Protein AF-A0A9D7VCK8-F1 (afdb_monomer)

Mean predicted aligned error: 17.37 Å

Nearest PDB structures (foldseek):
  3cfu-assembly2_B  TM=6.029E-01  e=2.368E-02  Bacillus subtilis
  5bpx-assembly1_A  TM=3.000E-01  e=1.409E-02  Alcaligenes sp.
  7r7d-assembly2_B  TM=8.136E-01  e=4.497E+00  Homo sapiens
  7ppm-assembly1_A  TM=8.295E-01  e=5.830E+00  Homo sapiens
  3h8u-assembly1_A  TM=2.215E-01  e=2.866E-01  Klebsiella pneumoniae subsp. pneumoniae MGH 78578

Solvent-accessible surface area (backbone atoms only — not comparable to full-atom values): 14471 Å² total; per-residue (Å²): 139,89,83,85,87,82,89,82,89,82,89,80,87,76,90,78,87,78,86,77,86,81,79,82,76,81,78,74,79,77,80,75,70,87,70,69,48,68,48,72,45,96,87,69,49,74,51,70,43,72,80,76,80,63,100,80,73,78,91,63,80,78,84,60,92,50,68,75,46,77,33,65,43,93,65,36,41,37,32,37,43,50,32,34,46,50,101,57,17,36,41,36,34,31,36,39,31,25,83,47,73,43,83,45,38,44,41,26,71,64,25,39,37,26,36,82,87,65,54,75,46,58,35,45,35,34,32,48,72,91,48,72,22,46,69,75,28,62,42,76,46,73,46,48,53,76,44,75,40,53,32,41,41,32,31,62,80,48,63,88,81,62,40,34,34,45,32,42,41,48,40,67,46,91,70,79,76,72,75,62,31,67,48,62,73,41,52,31,30,42,86,87,61,48,68,38,78,65,78,75,73,77,68,77,76,73,74,69,79,81,81,74,81,67,81,76,80,74,82,82,78,80,76,85,79,79,82,80,134

Secondary structure (DSSP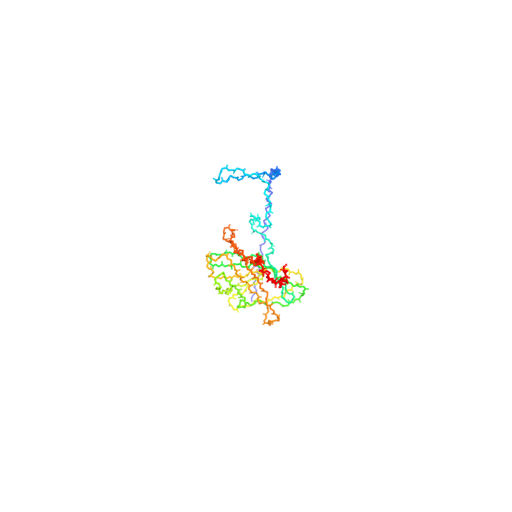, 8-state):
----------------------------------PPEEEE-TTS-EEEE-----TT-----------SEEEEETTEEEEEEEEEEETTEEEEEEEEEESS-EEEEEEGGG-EEEETT--EE--SEEEETTEEE-TT-EEEEEEPTT--EEEEEEEES--TT--EEEEEE--BSSS--SPPPEEEEEEEEPTTS-BPPPPP-----------------------------

Radius of gyration: 32.39 Å; Cα contacts (8 Å, |Δi|>4): 376; chains: 1; bounding box: 71×73×128 Å

Sequence (229 aa):
MKSFFSSQSSKFSLMMTLCTFGVSVFNIPALASPDEVCIKTSSGQVVCGKPVQSPNSSSQKPDSDETIQTGVYDNYILDLKSCRRKQRGLNCTLFLSSNEDRIFDLYTNNNRIVDNEGTEYRPNTIQVGKNMAGKGGVIKMNFVKNIKYKAVIIFDDIPTSTPYISLLEIVPGYFIRGEPPKFRNIPIINLDGSFAPVPDTPKPRVSQPSSNNNPIPKPKVCLPVVGCL

Foldseek 3Di:
DDDDDDDDDDDDDDDDDDDDDDPPDPPPPPPDDQDWDWDQDPVRDIDTDRDDPDVDDDPDLPPDPDFPDWFDDDFKIKGWRAWEDDPFWIKTKIKIAGQAWDKKKFFQAVKWWAFPVRDIFTFQKKDKAHDIAGHRGMDIDIHDHPDIIMMITITGRDDPPGQFTQWIFTQMDDDDDDGTTIDGQGWYQYPVSDTRDRPDPPDPPPPPPPPPPPPDPDDPDDDDDDDDD

Structure (mmCIF, N/CA/C/O backbone):
data_AF-A0A9D7VCK8-F1
#
_entry.id   AF-A0A9D7VCK8-F1
#
loop_
_atom_site.group_PDB
_atom_site.id
_atom_site.type_symbol
_atom_site.label_atom_id
_atom_site.label_alt_id
_atom_site.label_comp_id
_atom_site.label_asym_id
_atom_site.label_entity_id
_atom_site.label_seq_id
_atom_site.pdbx_PDB_ins_code
_atom_site.Cartn_x
_atom_site.Cartn_y
_atom_site.Cartn_z
_atom_site.occupancy
_atom_site.B_iso_or_equiv
_atom_site.auth_seq_id
_atom_site.auth_comp_id
_atom_site.auth_asym_id
_atom_site.auth_atom_id
_atom_site.pdbx_PDB_model_num
ATOM 1 N N . MET A 1 1 ? -16.630 -30.773 -49.735 1.00 45.25 1 MET A N 1
ATOM 2 C CA . MET A 1 1 ? -17.825 -30.170 -50.362 1.00 45.25 1 MET A CA 1
ATOM 3 C C . MET A 1 1 ? -17.801 -28.676 -50.089 1.00 45.25 1 MET A C 1
ATOM 5 O O . MET A 1 1 ? -17.489 -28.284 -48.974 1.00 45.25 1 MET A O 1
ATOM 9 N N . LYS A 1 2 ? -17.991 -27.877 -51.143 1.00 46.22 2 LYS A N 1
ATOM 10 C CA . LYS A 1 2 ? -17.963 -26.408 -51.157 1.00 46.22 2 LYS A CA 1
ATOM 11 C C . LYS A 1 2 ? -19.380 -25.863 -50.931 1.00 46.22 2 LYS A C 1
ATOM 13 O O . LYS A 1 2 ? -20.304 -26.375 -51.550 1.00 46.22 2 LYS A O 1
ATOM 18 N N . SER A 1 3 ? -19.500 -24.790 -50.157 1.00 46.56 3 SER A N 1
ATOM 19 C CA . SER A 1 3 ? -20.643 -23.853 -50.098 1.00 46.56 3 SER A CA 1
ATOM 20 C C . SER A 1 3 ? -20.152 -22.656 -49.261 1.00 46.56 3 SER A C 1
ATOM 22 O O . SER A 1 3 ? -19.754 -22.887 -48.126 1.00 46.56 3 SER A O 1
ATOM 24 N N . PHE A 1 4 ? -19.865 -21.433 -49.729 1.00 54.44 4 PHE A N 1
ATOM 25 C CA . PHE A 1 4 ? -20.477 -20.431 -50.627 1.00 54.44 4 PHE A CA 1
ATOM 26 C C . PHE A 1 4 ? -21.689 -19.655 -50.063 1.00 54.44 4 PHE A C 1
ATOM 28 O O . PHE A 1 4 ? -22.750 -20.231 -49.864 1.00 54.44 4 PHE A O 1
ATOM 35 N N . PHE A 1 5 ? -21.466 -18.328 -49.953 1.00 49.53 5 PHE A N 1
ATOM 36 C CA . PHE A 1 5 ? -22.369 -17.170 -49.754 1.00 49.53 5 PHE A CA 1
ATOM 37 C C . PHE A 1 5 ? -23.070 -17.061 -48.378 1.00 49.53 5 PHE A C 1
ATOM 39 O O . PHE A 1 5 ? -23.369 -18.057 -47.748 1.00 49.53 5 PHE A O 1
ATOM 46 N N . SER A 1 6 ? -23.322 -15.884 -47.793 1.00 45.06 6 SER A N 1
ATOM 47 C CA . SER A 1 6 ? -23.643 -14.591 -48.397 1.00 45.06 6 SER A CA 1
ATOM 48 C C . SER A 1 6 ? -23.351 -13.423 -47.447 1.00 45.06 6 SER A C 1
ATOM 50 O O . SER A 1 6 ? -23.469 -13.535 -46.230 1.00 45.06 6 SER A O 1
ATOM 52 N N . SER A 1 7 ? -23.011 -12.288 -48.053 1.00 51.34 7 SER A N 1
ATOM 53 C CA . SER A 1 7 ? -22.881 -10.962 -47.454 1.00 51.34 7 SER A CA 1
ATOM 54 C C . SER A 1 7 ? -24.265 -10.328 -47.250 1.00 51.34 7 SER A C 1
ATOM 56 O O . SER A 1 7 ? -25.168 -10.566 -48.054 1.00 51.34 7 SER A O 1
ATOM 58 N N . GLN A 1 8 ? -24.412 -9.482 -46.226 1.00 52.59 8 GLN A N 1
ATOM 59 C CA . GLN A 1 8 ? -25.239 -8.278 -46.327 1.00 52.59 8 GLN A CA 1
ATOM 60 C C . GLN A 1 8 ? -24.824 -7.242 -45.278 1.00 52.59 8 GLN A C 1
ATOM 62 O O . GLN A 1 8 ? -24.971 -7.413 -44.072 1.00 52.59 8 GLN A O 1
ATOM 67 N N . SER A 1 9 ? -24.270 -6.148 -45.787 1.00 48.94 9 SER A N 1
ATOM 68 C CA . SER A 1 9 ? -24.079 -4.879 -45.101 1.00 48.94 9 SER A CA 1
ATOM 69 C C . SER A 1 9 ? -25.421 -4.185 -44.871 1.00 48.94 9 SER A C 1
ATOM 71 O O . SER A 1 9 ? -26.191 -4.050 -45.820 1.00 48.94 9 SER A O 1
ATOM 73 N N . SER A 1 10 ? -25.639 -3.618 -43.684 1.00 45.94 10 SER A N 1
ATOM 74 C CA . SER A 1 10 ? -26.624 -2.550 -43.505 1.00 45.94 10 SER A CA 1
ATOM 75 C C . SER A 1 10 ? -25.951 -1.337 -42.876 1.00 45.94 10 SER A C 1
ATOM 77 O O . SER A 1 10 ? -25.528 -1.348 -41.722 1.00 45.94 10 SER A O 1
ATOM 79 N N . LYS A 1 11 ? -25.798 -0.305 -43.707 1.00 49.91 11 LYS A N 1
ATOM 80 C CA . LYS A 1 11 ? -25.450 1.056 -43.319 1.00 49.91 11 LYS A CA 1
ATOM 81 C C . LYS A 1 11 ? -26.742 1.722 -42.853 1.00 49.91 11 LYS A C 1
ATOM 83 O O . LYS A 1 11 ? -27.618 1.947 -43.680 1.00 49.91 11 LYS A O 1
ATOM 88 N N . PHE A 1 12 ? -26.833 2.098 -41.583 1.00 48.56 12 PHE A N 1
ATOM 89 C CA . PHE A 1 12 ? -27.782 3.119 -41.148 1.00 48.56 12 PHE A CA 1
ATOM 90 C C . PHE A 1 12 ? -27.013 4.272 -40.518 1.00 48.56 12 PHE A C 1
ATOM 92 O O . PHE A 1 12 ? -26.487 4.193 -39.412 1.00 48.56 12 PHE A O 1
ATOM 99 N N . SER A 1 13 ? -26.907 5.330 -41.317 1.00 45.78 13 SER A N 1
ATOM 100 C CA . SER A 1 13 ? -26.553 6.671 -40.891 1.00 45.78 13 SER A CA 1
ATOM 101 C C . SER A 1 13 ? -27.801 7.287 -40.266 1.00 45.78 13 SER A C 1
ATOM 103 O O . SER A 1 13 ? -28.845 7.330 -40.915 1.00 45.78 13 SER A O 1
ATOM 105 N N . LEU A 1 14 ? -27.709 7.750 -39.021 1.00 48.41 14 LEU A N 1
ATOM 106 C CA . LEU A 1 14 ? -28.696 8.664 -38.461 1.00 48.41 14 LEU A CA 1
ATOM 107 C C . LEU A 1 14 ? -27.958 9.741 -37.668 1.00 48.41 14 LEU A C 1
ATOM 109 O O . LEU A 1 14 ? -27.567 9.563 -36.518 1.00 48.41 14 LEU A O 1
ATOM 113 N N . MET A 1 15 ? -27.710 10.847 -38.365 1.00 48.72 15 MET A N 1
ATOM 114 C CA . MET A 1 15 ? -27.320 12.131 -37.801 1.00 48.72 15 MET A CA 1
ATOM 115 C C . MET A 1 15 ? -28.469 12.639 -36.925 1.00 48.72 15 MET A C 1
ATOM 117 O O . MET A 1 15 ? -29.511 13.029 -37.445 1.00 48.72 15 MET A O 1
ATOM 121 N N . MET A 1 16 ? -28.287 12.639 -35.605 1.00 57.22 16 MET A N 1
ATOM 122 C CA . MET A 1 16 ? -29.089 13.461 -34.700 1.00 57.22 16 MET A CA 1
ATOM 123 C C . MET A 1 16 ? -28.260 14.672 -34.282 1.00 57.22 16 MET A C 1
ATOM 125 O O . MET A 1 16 ? -27.358 14.588 -33.452 1.00 57.22 16 MET A O 1
ATOM 129 N N . THR A 1 17 ? -28.580 15.809 -34.889 1.00 50.69 17 THR A N 1
ATOM 130 C CA . THR A 1 17 ? -28.113 17.132 -34.486 1.00 50.69 17 THR A CA 1
ATOM 131 C C . THR A 1 17 ? -28.931 17.579 -33.274 1.00 50.69 17 THR A C 1
ATOM 133 O O . THR A 1 17 ? -30.093 17.955 -33.406 1.00 50.69 17 THR A O 1
ATOM 136 N N . LEU A 1 18 ? -28.336 17.510 -32.083 1.00 49.66 18 LEU A N 1
ATOM 137 C CA . LEU A 1 18 ? -28.893 18.070 -30.850 1.00 49.66 18 LEU A CA 1
ATOM 138 C C . LEU A 1 18 ? -28.467 19.539 -30.726 1.00 49.66 18 LEU A C 1
ATOM 140 O O . LEU A 1 18 ? -27.303 19.841 -30.475 1.00 49.66 18 LEU A O 1
ATOM 144 N N . CYS A 1 19 ? -29.421 20.455 -30.895 1.00 48.44 19 CYS A N 1
ATOM 145 C CA . CYS A 1 19 ? -29.260 21.861 -30.536 1.00 48.44 19 CYS A CA 1
ATOM 146 C C . CYS A 1 19 ? -29.332 22.009 -29.010 1.00 48.44 19 CYS A C 1
ATOM 148 O O . CYS A 1 19 ? -30.414 21.986 -28.427 1.00 48.44 19 CYS A O 1
ATOM 150 N N . THR A 1 20 ? -28.186 22.176 -28.351 1.00 54.59 20 THR A N 1
ATOM 151 C CA . THR A 1 20 ? -28.125 22.583 -26.942 1.00 54.59 20 THR A CA 1
ATOM 152 C C . THR A 1 20 ? -28.115 24.108 -26.847 1.00 54.59 20 THR A C 1
ATOM 154 O O . THR A 1 20 ? -27.142 24.749 -27.243 1.00 54.59 20 THR A O 1
ATOM 157 N N . PHE A 1 21 ? -29.184 24.691 -26.305 1.00 52.03 21 PHE A N 1
ATOM 158 C CA . PHE A 1 21 ? -29.211 26.089 -25.879 1.00 52.03 21 PHE A CA 1
ATOM 159 C C . PHE A 1 21 ? -28.324 26.248 -24.639 1.00 52.03 21 PHE A C 1
ATOM 161 O O . PHE A 1 21 ? -28.662 25.786 -23.550 1.00 52.03 21 PHE A O 1
ATOM 168 N N . GLY A 1 22 ? -27.162 26.875 -24.820 1.00 44.91 22 GLY A N 1
ATOM 169 C CA . GLY A 1 22 ? -26.277 27.265 -23.731 1.00 44.91 22 GLY A CA 1
ATOM 170 C C . GLY A 1 22 ? -26.815 28.503 -23.021 1.00 44.91 22 GLY A C 1
ATOM 171 O O . GLY A 1 22 ? -26.706 29.610 -23.539 1.00 44.91 22 GLY A O 1
ATOM 172 N N . VAL A 1 23 ? -27.366 28.326 -21.822 1.00 46.41 23 VAL A N 1
ATOM 173 C CA . VAL A 1 23 ? -27.493 29.409 -20.839 1.00 46.41 23 VAL A CA 1
ATOM 174 C C . VAL A 1 23 ? -26.195 29.439 -20.042 1.00 46.41 23 VAL A C 1
ATOM 176 O O . VAL A 1 23 ? -25.976 28.641 -19.132 1.00 46.41 23 VAL A O 1
ATOM 179 N N . SER A 1 24 ? -25.290 30.333 -20.430 1.00 42.44 24 SER A N 1
ATOM 180 C CA . SER A 1 24 ? -24.085 30.650 -19.669 1.00 42.44 24 SER A CA 1
ATOM 181 C C . SER A 1 24 ? -24.476 31.449 -18.428 1.00 42.44 24 SER A C 1
ATOM 183 O O . SER A 1 24 ? -24.626 32.669 -18.481 1.00 42.44 24 SER A O 1
ATOM 185 N N . VAL A 1 25 ? -24.658 30.755 -17.306 1.00 44.41 25 VAL A N 1
ATOM 186 C CA . VAL A 1 25 ? -24.747 31.393 -15.991 1.00 44.41 25 VAL A CA 1
ATOM 187 C C . VAL A 1 25 ? -23.316 31.705 -15.556 1.00 44.41 25 VAL A C 1
ATOM 189 O O . VAL A 1 25 ? -22.569 30.815 -15.149 1.00 44.41 25 VAL A O 1
ATOM 192 N N . PHE A 1 26 ? -22.901 32.963 -15.700 1.00 43.38 26 PHE A N 1
ATOM 193 C CA . PHE A 1 26 ? -21.665 33.457 -15.099 1.00 43.38 26 PHE A CA 1
ATOM 194 C C . PHE A 1 26 ? -21.854 33.501 -13.579 1.00 43.38 26 PHE A C 1
ATOM 196 O O . PHE A 1 26 ? -22.301 34.501 -13.025 1.00 43.38 26 PHE A O 1
ATOM 203 N N . ASN A 1 27 ? -21.520 32.407 -12.896 1.00 41.50 27 ASN A N 1
ATOM 204 C CA . ASN A 1 27 ? -21.278 32.455 -11.460 1.00 41.50 27 ASN A CA 1
ATOM 205 C C . ASN A 1 27 ? -19.936 33.157 -11.250 1.00 41.50 27 ASN A C 1
ATOM 207 O O . ASN A 1 27 ? -18.878 32.540 -11.359 1.00 41.50 27 ASN A O 1
ATOM 211 N N . ILE A 1 28 ? -19.985 34.460 -10.982 1.00 57.06 28 ILE A N 1
ATOM 212 C CA . ILE A 1 28 ? -18.868 35.172 -10.366 1.00 57.06 28 ILE A CA 1
ATOM 213 C C . ILE A 1 28 ? -18.733 34.572 -8.960 1.00 57.06 28 ILE A C 1
ATOM 215 O O . ILE A 1 28 ? -19.677 34.699 -8.176 1.00 57.06 28 ILE A O 1
ATOM 219 N N . PRO A 1 29 ? -17.625 33.899 -8.607 1.00 50.84 29 PRO A N 1
ATOM 220 C CA . PRO A 1 29 ? -17.388 33.569 -7.216 1.00 50.84 29 PRO A CA 1
ATOM 221 C C . PRO A 1 29 ? -17.246 34.896 -6.473 1.00 50.84 29 PRO A C 1
ATOM 223 O O . PRO A 1 29 ? -16.313 35.660 -6.720 1.00 50.84 29 PRO A O 1
ATOM 226 N N . ALA A 1 30 ? -18.201 35.196 -5.594 1.00 45.81 30 ALA A N 1
ATOM 227 C CA . ALA A 1 30 ? -18.011 36.234 -4.602 1.00 45.81 30 ALA A CA 1
ATOM 228 C C . ALA A 1 30 ? -16.736 35.871 -3.831 1.00 45.81 30 ALA A C 1
ATOM 230 O O . ALA A 1 30 ? -16.695 34.852 -3.138 1.00 45.81 30 ALA A O 1
ATOM 231 N N . LEU A 1 31 ? -15.675 36.666 -3.998 1.00 45.81 31 LEU A N 1
ATOM 232 C CA . LEU A 1 31 ? -14.550 36.653 -3.075 1.00 45.81 31 LEU A CA 1
ATOM 233 C C . LEU A 1 31 ? -15.108 37.130 -1.733 1.00 45.81 31 LEU A C 1
ATOM 235 O O . LEU A 1 31 ? -15.189 38.329 -1.472 1.00 45.81 31 LEU A O 1
ATOM 239 N N . ALA A 1 32 ? -15.548 36.187 -0.903 1.00 49.56 32 ALA A N 1
ATOM 240 C CA . ALA A 1 32 ? -15.754 36.448 0.505 1.00 49.56 32 ALA A CA 1
ATOM 241 C C . ALA A 1 32 ? -14.384 36.822 1.084 1.00 49.56 32 ALA A C 1
ATOM 243 O O . ALA A 1 32 ? -13.463 36.003 1.140 1.00 49.56 32 ALA A O 1
ATOM 244 N N . SER A 1 33 ? -14.238 38.099 1.435 1.00 54.28 33 SER A N 1
ATOM 245 C CA . SER A 1 33 ? -13.183 38.564 2.330 1.00 54.28 33 SER A CA 1
ATOM 246 C C . SER A 1 33 ? -13.228 37.704 3.601 1.00 54.28 33 SER A C 1
ATOM 248 O O . SER A 1 33 ? -14.320 37.312 4.004 1.00 54.28 33 SER A O 1
ATOM 250 N N . PRO A 1 34 ? -12.090 37.352 4.223 1.00 58.06 34 PRO A N 1
ATOM 251 C CA . PRO A 1 34 ? -12.092 36.539 5.433 1.00 58.06 34 PRO A CA 1
ATOM 252 C C . PRO A 1 34 ? -12.765 37.322 6.564 1.00 58.06 34 PRO A C 1
ATOM 254 O O . PRO A 1 34 ? -12.134 38.158 7.214 1.00 58.06 34 PRO A O 1
ATOM 257 N N . ASP A 1 35 ? -14.059 37.068 6.743 1.00 64.56 35 ASP A N 1
ATOM 258 C CA . ASP A 1 35 ? -14.872 37.657 7.792 1.00 64.56 35 ASP A CA 1
ATOM 259 C C . ASP A 1 35 ? -14.334 37.210 9.154 1.00 64.56 35 ASP A C 1
ATOM 261 O O . ASP A 1 35 ? -13.961 36.051 9.370 1.00 64.56 35 ASP A O 1
ATOM 265 N N . GLU A 1 36 ? -14.223 38.173 10.065 1.00 72.69 36 GLU A N 1
ATOM 266 C CA . GLU A 1 36 ? -13.748 37.948 11.423 1.00 72.69 36 GLU A CA 1
ATOM 267 C C . GLU A 1 36 ? -14.646 36.933 12.132 1.00 72.69 36 GLU A C 1
ATOM 269 O O . GLU A 1 36 ? -15.874 37.023 12.099 1.00 72.69 36 GLU A O 1
ATOM 274 N N . VAL A 1 37 ? -14.031 35.958 12.801 1.00 77.06 37 VAL A N 1
ATOM 275 C CA . VAL A 1 37 ? -14.770 34.955 13.566 1.00 77.06 37 VAL A CA 1
ATOM 276 C C . VAL A 1 37 ? -14.772 35.382 15.023 1.00 77.06 37 VAL A C 1
ATOM 278 O O . VAL A 1 37 ? -13.715 35.587 15.622 1.00 77.06 37 VAL A O 1
ATOM 281 N N . CYS A 1 38 ? -15.966 35.495 15.599 1.00 80.31 38 CYS A N 1
ATOM 282 C CA . CYS A 1 38 ? -16.162 35.795 17.009 1.00 80.31 38 CYS A CA 1
ATOM 283 C C . CYS A 1 38 ? -16.614 34.542 17.760 1.00 80.31 38 CYS A C 1
ATOM 285 O O . CYS A 1 38 ? -17.610 33.919 17.394 1.00 80.31 38 CYS A O 1
ATOM 287 N N . ILE A 1 39 ? -15.920 34.198 18.844 1.00 82.81 39 ILE A N 1
ATOM 288 C CA . ILE A 1 39 ? -16.348 33.152 19.778 1.00 82.81 39 ILE A CA 1
ATOM 289 C C . ILE A 1 39 ? -16.835 33.783 21.079 1.00 82.81 39 ILE A C 1
ATOM 291 O O . ILE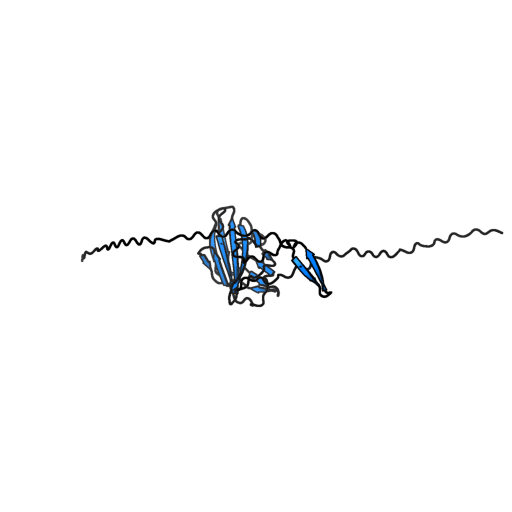 A 1 39 ? -16.219 34.713 21.598 1.00 82.81 39 ILE A O 1
ATOM 295 N N . LYS A 1 40 ? -17.947 33.270 21.613 1.00 82.12 40 LYS A N 1
ATOM 296 C CA . LYS A 1 40 ? -18.460 33.646 22.932 1.00 82.12 40 LYS A CA 1
ATOM 297 C C . LYS A 1 40 ? -18.024 32.598 23.951 1.00 82.12 40 LYS A C 1
ATOM 299 O O . LYS A 1 40 ? -18.367 31.426 23.819 1.00 82.12 40 LYS A O 1
ATOM 304 N N . THR A 1 41 ? -17.256 33.008 24.950 1.00 79.88 41 THR A N 1
ATOM 305 C CA . THR A 1 41 ? -16.810 32.137 26.038 1.00 79.88 41 THR A CA 1
ATOM 306 C C . THR A 1 41 ? -17.971 31.811 26.979 1.00 79.88 41 THR A C 1
ATOM 308 O O . THR A 1 41 ? -18.983 32.515 27.031 1.00 79.88 41 THR A O 1
ATOM 311 N N . SER A 1 42 ? -17.806 30.766 27.790 1.00 68.75 42 SER A N 1
ATOM 312 C CA . SER A 1 42 ? -18.743 30.419 28.868 1.00 68.75 42 SER A CA 1
ATOM 313 C C . SER A 1 42 ? -18.879 31.515 29.933 1.00 68.75 42 SER A C 1
ATOM 315 O O . SER A 1 42 ? -19.898 31.576 30.613 1.00 68.75 42 SER A O 1
ATOM 317 N N . SER A 1 43 ? -17.897 32.417 30.043 1.00 85.44 43 SER A N 1
ATOM 318 C CA . SER A 1 43 ? -17.967 33.627 30.874 1.00 85.44 43 SER A CA 1
ATOM 319 C C . SER A 1 43 ? -18.741 34.782 30.222 1.00 85.44 43 SER A C 1
ATOM 321 O O . SER A 1 43 ? -18.854 35.854 30.809 1.00 85.44 43 SER A O 1
ATOM 323 N N . GLY A 1 44 ? -19.276 34.589 29.012 1.00 82.62 44 GLY A N 1
ATOM 324 C CA . GLY A 1 44 ? -20.039 35.593 28.272 1.00 82.62 44 GLY A CA 1
ATOM 325 C C . GLY A 1 44 ? -19.189 36.589 27.478 1.00 82.62 44 GLY A C 1
ATOM 326 O O . GLY A 1 44 ? -19.755 37.457 26.816 1.00 82.62 44 GLY A O 1
ATOM 327 N N . GLN A 1 45 ? -17.862 36.455 27.499 1.00 74.06 45 GLN A N 1
ATOM 328 C CA . GLN A 1 45 ? -16.943 37.323 26.768 1.00 74.06 45 GLN A CA 1
ATOM 329 C C . GLN A 1 45 ? -16.920 36.948 25.286 1.00 74.06 45 GLN A C 1
ATOM 331 O O . GLN A 1 45 ? -16.830 35.773 24.941 1.00 74.06 45 GLN A O 1
ATOM 336 N N . VAL A 1 46 ? -16.987 37.941 24.403 1.00 85.94 46 VAL A N 1
ATOM 337 C CA . VAL A 1 46 ? -16.863 37.733 22.956 1.00 85.94 46 VAL A CA 1
ATOM 338 C C . VAL A 1 46 ? -15.453 38.120 22.529 1.00 85.94 46 VAL A C 1
ATOM 340 O O . VAL A 1 46 ? -15.008 39.231 22.806 1.00 85.94 46 VAL A O 1
ATOM 343 N N . VAL A 1 47 ? -14.747 37.200 21.872 1.00 81.88 47 VAL A N 1
ATOM 344 C CA . VAL A 1 47 ? -13.409 37.429 21.318 1.00 81.88 47 VAL A CA 1
ATOM 345 C C . VAL A 1 47 ? -13.480 37.220 19.814 1.00 81.88 47 VAL A C 1
ATOM 347 O O . VAL A 1 47 ? -13.799 36.121 19.361 1.00 81.88 47 VAL A O 1
ATOM 350 N N . CYS A 1 48 ? -13.200 38.280 19.060 1.00 85.06 48 CYS A N 1
ATOM 351 C CA . CYS A 1 48 ? -13.176 38.274 17.603 1.00 85.06 48 CYS A CA 1
ATOM 352 C C . CYS A 1 48 ? -11.736 38.287 17.104 1.00 85.06 48 CYS A C 1
ATOM 354 O O . CYS A 1 48 ? -10.886 38.993 17.649 1.00 85.06 48 CYS A O 1
ATOM 356 N N . GLY A 1 49 ? -11.456 37.509 16.066 1.00 80.88 49 GLY A N 1
ATOM 357 C CA . GLY A 1 49 ? -10.147 37.496 15.436 1.00 80.88 49 GLY A CA 1
ATOM 358 C C . GLY A 1 49 ? -10.194 36.915 14.035 1.00 80.88 49 GLY A C 1
ATOM 359 O O . GLY A 1 49 ? -11.123 36.199 13.655 1.00 80.88 49 GLY A O 1
ATOM 360 N N . LYS A 1 50 ? -9.153 37.213 13.258 1.00 80.00 50 LYS A N 1
ATOM 361 C CA . LYS A 1 50 ? -8.934 36.541 11.980 1.00 80.00 50 LYS A CA 1
ATOM 362 C C . LYS A 1 50 ? -8.498 35.106 12.269 1.00 80.00 50 LYS A C 1
ATOM 364 O O . LYS A 1 50 ? -7.552 34.927 13.043 1.00 80.00 50 LYS A O 1
ATOM 369 N N . PRO A 1 51 ? -9.156 34.089 11.691 1.00 65.44 51 PRO A N 1
ATOM 370 C CA . PRO A 1 51 ? -8.745 32.712 11.895 1.00 65.44 51 PRO A CA 1
ATOM 371 C C . PRO A 1 51 ? -7.309 32.550 11.390 1.00 65.44 51 PRO A C 1
ATOM 373 O O . PRO A 1 51 ? -7.027 32.715 10.203 1.00 65.44 51 PRO A O 1
ATOM 376 N N . VAL A 1 52 ? -6.385 32.252 12.303 1.00 59.06 52 VAL A N 1
ATOM 377 C CA . VAL A 1 52 ? -5.039 31.814 11.934 1.00 59.06 52 VAL A CA 1
ATOM 378 C C . VAL A 1 52 ? -5.222 30.461 11.262 1.00 59.06 52 VAL A C 1
ATOM 380 O O . VAL A 1 52 ? -5.687 29.517 11.902 1.00 59.06 52 VAL A O 1
ATOM 383 N N . GLN A 1 53 ? -4.917 30.372 9.966 1.00 47.34 53 GLN A N 1
ATOM 384 C CA . GLN A 1 53 ? -4.894 29.092 9.269 1.00 47.34 53 GLN A CA 1
ATOM 385 C C . GLN A 1 53 ? -3.870 28.197 9.970 1.00 47.34 53 GLN A C 1
ATOM 387 O O . GLN A 1 53 ? -2.661 28.377 9.839 1.00 47.34 53 GLN A O 1
ATOM 392 N N . SER A 1 54 ? -4.370 27.253 10.766 1.00 46.91 54 SER A N 1
ATOM 393 C CA . SER A 1 54 ? -3.570 26.135 11.245 1.00 46.91 54 SER A CA 1
ATOM 394 C C . SER A 1 54 ? -3.076 25.367 10.012 1.00 46.91 54 SER A C 1
ATOM 396 O O . SER A 1 54 ? -3.892 25.137 9.115 1.00 46.91 54 SER A O 1
ATOM 398 N N . PRO A 1 55 ? -1.800 24.950 9.924 1.00 45.31 55 PRO A N 1
ATOM 399 C CA . PRO A 1 55 ? -1.254 24.347 8.707 1.00 45.31 55 PRO A CA 1
ATOM 400 C C . PRO A 1 55 ? -1.919 23.049 8.219 1.00 45.31 55 PRO A C 1
ATOM 402 O O . PRO A 1 55 ? -1.438 22.507 7.240 1.00 45.31 55 PRO A O 1
ATOM 405 N N . ASN A 1 56 ? -2.970 22.514 8.855 1.00 47.75 56 ASN A N 1
ATOM 406 C CA . ASN A 1 56 ? -3.482 21.173 8.543 1.00 47.75 56 ASN A CA 1
ATOM 407 C C . ASN A 1 56 ? -4.992 20.961 8.771 1.00 47.75 56 ASN A C 1
ATOM 409 O O . ASN A 1 56 ? -5.415 19.877 9.163 1.00 47.75 56 ASN A O 1
ATOM 413 N N . SER A 1 57 ? -5.833 21.955 8.482 1.00 44.53 57 SER A N 1
ATOM 414 C CA . SER A 1 57 ? -7.291 21.741 8.485 1.00 44.53 57 SER A CA 1
ATOM 415 C C . SER A 1 57 ? -7.944 22.258 7.210 1.00 44.53 57 SER A C 1
ATOM 417 O O . SER A 1 57 ? -8.803 23.136 7.251 1.00 44.53 57 SER A O 1
ATOM 419 N N . SER A 1 58 ? -7.566 21.686 6.062 1.00 39.88 58 SER A N 1
ATOM 420 C CA . SER A 1 58 ? -8.473 21.681 4.916 1.00 39.88 58 SER A CA 1
ATOM 421 C C . SER A 1 58 ? -9.403 20.472 5.060 1.00 39.88 58 SER A C 1
ATOM 423 O O . SER A 1 58 ? -9.033 19.321 4.852 1.00 39.88 58 SER A O 1
ATOM 425 N N . SER A 1 59 ? -10.645 20.735 5.462 1.00 45.28 59 SER A N 1
ATOM 426 C CA . SER A 1 59 ? -11.767 19.807 5.290 1.00 45.28 59 SER A CA 1
ATOM 427 C C . SER A 1 59 ? -12.195 19.811 3.815 1.00 45.28 59 SER A C 1
ATOM 429 O O . SER A 1 59 ? -13.353 20.069 3.484 1.00 45.28 59 SER A O 1
ATOM 431 N N . GLN A 1 60 ? -11.249 19.583 2.904 1.00 41.03 60 GLN A N 1
ATOM 432 C CA . GLN A 1 60 ? -11.560 19.274 1.518 1.00 41.03 60 GLN A CA 1
ATOM 433 C C . GLN A 1 60 ? -11.683 17.760 1.402 1.00 41.03 60 GLN A C 1
ATOM 435 O O . GLN A 1 60 ? -10.766 17.011 1.726 1.00 41.03 60 GLN A O 1
ATOM 440 N N . LYS A 1 61 ? -12.860 17.315 0.958 1.00 44.16 61 LYS A N 1
ATOM 441 C CA . LYS A 1 61 ? -13.136 15.937 0.552 1.00 44.16 61 LYS A CA 1
ATOM 442 C C . LYS A 1 61 ? -11.971 15.444 -0.327 1.00 44.16 61 LYS A C 1
ATOM 444 O O . LYS A 1 61 ? -11.809 15.980 -1.425 1.00 44.16 61 LYS A O 1
ATOM 449 N N . PRO A 1 62 ? -11.162 14.458 0.097 1.00 46.59 62 PRO A N 1
ATOM 450 C CA . PRO A 1 62 ? -10.021 14.040 -0.689 1.00 46.59 62 PRO A CA 1
ATOM 451 C C . PRO A 1 62 ? -10.542 13.095 -1.758 1.00 46.59 62 PRO A C 1
ATOM 453 O O . PRO A 1 62 ? -10.734 11.900 -1.543 1.00 46.59 62 PRO A O 1
ATOM 456 N N . ASP A 1 63 ? -10.769 13.643 -2.938 1.00 47.97 63 ASP A N 1
ATOM 457 C CA . ASP A 1 63 ? -10.417 12.941 -4.170 1.00 47.97 63 ASP A CA 1
ATOM 458 C C . ASP A 1 63 ? -8.987 13.316 -4.594 1.00 47.97 63 ASP A C 1
ATOM 460 O O . ASP A 1 63 ? -8.631 13.226 -5.764 1.00 47.97 63 ASP A O 1
ATOM 464 N N . SER A 1 64 ? -8.162 13.791 -3.649 1.00 53.88 64 SER A N 1
ATOM 465 C CA . SER A 1 64 ? -6.845 14.311 -3.971 1.00 53.88 64 SER A CA 1
ATOM 466 C C . SER A 1 64 ? -5.877 13.170 -4.271 1.00 53.88 64 SER A C 1
ATOM 468 O O . SER A 1 64 ? -5.631 12.277 -3.460 1.00 53.88 64 SER A O 1
ATOM 470 N N . ASP A 1 65 ? -5.276 13.248 -5.455 1.00 66.94 65 ASP A N 1
ATOM 471 C CA . ASP A 1 65 ? -4.068 12.530 -5.874 1.00 66.94 65 ASP A CA 1
ATOM 472 C C . ASP A 1 65 ? -2.827 12.920 -5.034 1.00 66.94 65 ASP A C 1
ATOM 474 O O . ASP A 1 65 ? -1.681 12.754 -5.460 1.00 66.94 65 ASP A O 1
ATOM 478 N N . GLU A 1 66 ? -3.013 13.455 -3.829 1.00 85.50 66 GLU A N 1
ATOM 479 C CA . GLU A 1 66 ? -1.951 13.976 -2.979 1.00 85.50 66 GLU A CA 1
ATOM 480 C C . GLU A 1 66 ? -1.225 12.838 -2.250 1.00 85.50 66 GLU A C 1
ATOM 482 O O . GLU A 1 66 ? -1.821 11.840 -1.842 1.00 85.50 66 GLU A O 1
ATOM 487 N N . THR A 1 67 ? 0.103 12.933 -2.158 1.00 88.94 67 THR A N 1
ATOM 488 C CA . THR A 1 67 ? 0.914 11.927 -1.461 1.00 88.94 67 THR A CA 1
ATOM 489 C C . THR A 1 67 ? 0.884 12.189 0.039 1.00 88.94 67 THR A C 1
ATOM 491 O O . THR A 1 67 ? 1.304 13.254 0.474 1.00 88.94 67 THR A O 1
ATOM 494 N N . ILE A 1 68 ? 0.463 11.199 0.829 1.00 91.19 68 ILE A N 1
ATOM 495 C CA . ILE A 1 68 ? 0.542 11.243 2.296 1.00 91.19 68 ILE A CA 1
ATOM 496 C C . ILE A 1 68 ? 1.991 11.038 2.738 1.00 91.19 68 ILE A C 1
ATOM 498 O O . ILE A 1 68 ? 2.514 11.790 3.553 1.00 91.19 68 ILE A O 1
ATOM 502 N N . GLN A 1 69 ? 2.635 9.994 2.218 1.00 95.94 69 GLN A N 1
ATOM 503 C CA . GLN A 1 69 ? 4.001 9.605 2.565 1.00 95.94 69 GLN A CA 1
ATOM 504 C C . GLN A 1 69 ? 4.682 8.957 1.358 1.00 95.94 69 GLN A C 1
ATOM 506 O O . GLN A 1 69 ? 4.035 8.247 0.587 1.00 95.94 69 GLN A O 1
ATOM 511 N N . THR A 1 70 ? 5.993 9.146 1.232 1.00 96.69 70 THR A N 1
ATOM 512 C CA . THR A 1 70 ? 6.815 8.506 0.198 1.00 96.69 70 THR A CA 1
ATOM 513 C C . THR A 1 70 ? 7.816 7.561 0.852 1.00 96.69 70 THR A C 1
ATOM 515 O O . THR A 1 70 ? 8.550 7.951 1.756 1.00 96.69 70 THR A O 1
ATOM 518 N N . GLY A 1 71 ? 7.844 6.316 0.383 1.00 93.81 71 GLY A N 1
ATOM 519 C CA . GLY A 1 71 ? 8.863 5.324 0.706 1.00 93.81 71 GLY A CA 1
ATOM 520 C C . GLY A 1 71 ? 9.778 5.106 -0.495 1.00 93.81 71 GLY A C 1
ATOM 521 O O . GLY A 1 71 ? 9.315 5.089 -1.634 1.00 93.81 71 GLY A O 1
ATOM 522 N N . VAL A 1 72 ? 11.071 4.924 -0.244 1.00 92.62 72 VAL A N 1
ATOM 523 C CA . VAL A 1 72 ? 12.061 4.604 -1.280 1.00 92.62 72 VAL A CA 1
ATOM 524 C C . VAL A 1 72 ? 12.688 3.261 -0.943 1.00 92.62 72 VAL A C 1
ATOM 526 O O . VAL A 1 72 ? 13.029 3.011 0.212 1.00 92.62 72 VAL A O 1
ATOM 529 N N . TYR A 1 73 ? 12.820 2.395 -1.943 1.00 90.12 73 TYR A N 1
ATOM 530 C CA . TYR A 1 73 ? 13.445 1.086 -1.800 1.00 90.12 73 TYR A CA 1
ATOM 531 C C . TYR A 1 73 ? 14.229 0.731 -3.047 1.00 90.12 73 TYR A C 1
ATOM 533 O O . TYR A 1 73 ? 13.633 0.579 -4.114 1.00 90.12 73 TYR A O 1
ATOM 541 N N . ASP A 1 74 ? 15.543 0.559 -2.909 1.00 88.31 74 ASP A N 1
ATOM 542 C CA . ASP A 1 74 ? 16.440 0.405 -4.057 1.00 88.31 74 ASP A CA 1
ATOM 543 C C . ASP A 1 74 ? 16.201 1.567 -5.049 1.00 88.31 74 ASP A C 1
ATOM 545 O O . ASP A 1 74 ? 16.384 2.731 -4.692 1.00 88.31 74 ASP A O 1
ATOM 549 N N . ASN A 1 75 ? 15.683 1.265 -6.240 1.00 88.69 75 ASN A N 1
ATOM 550 C CA . ASN A 1 75 ? 15.337 2.222 -7.292 1.00 88.69 75 ASN A CA 1
ATOM 551 C C . ASN A 1 75 ? 13.821 2.437 -7.460 1.00 88.69 75 ASN A C 1
ATOM 553 O O . ASN A 1 75 ? 13.372 2.998 -8.465 1.00 88.69 75 ASN A O 1
ATOM 557 N N . TYR A 1 76 ? 13.017 1.968 -6.505 1.00 92.00 76 TYR A N 1
ATOM 558 C CA . TYR A 1 76 ? 11.565 2.112 -6.503 1.00 92.00 76 TYR A CA 1
ATOM 559 C C . TYR A 1 76 ? 11.127 3.237 -5.572 1.00 92.00 76 TYR A C 1
ATOM 561 O O . TYR A 1 76 ? 11.561 3.330 -4.424 1.00 92.00 76 TYR A O 1
ATOM 569 N N . ILE A 1 77 ? 10.207 4.061 -6.064 1.00 95.06 77 ILE A N 1
ATOM 570 C CA . ILE A 1 77 ? 9.549 5.125 -5.309 1.00 95.06 77 ILE A CA 1
ATOM 571 C C . ILE A 1 77 ? 8.087 4.726 -5.129 1.00 95.06 77 ILE A C 1
ATOM 573 O O . ILE A 1 77 ? 7.379 4.472 -6.108 1.00 95.06 77 ILE A O 1
ATOM 577 N N . LEU A 1 78 ? 7.650 4.661 -3.874 1.00 96.31 78 LEU A N 1
ATOM 578 C CA . LEU A 1 78 ? 6.307 4.278 -3.469 1.00 96.31 78 LEU A CA 1
ATOM 579 C C . LEU A 1 78 ? 5.633 5.470 -2.783 1.00 96.31 78 LEU A C 1
ATOM 581 O O . LEU A 1 78 ? 5.927 5.783 -1.632 1.00 96.31 78 LEU A O 1
ATOM 585 N N . ASP A 1 79 ? 4.705 6.113 -3.482 1.00 97.12 79 ASP A N 1
ATOM 586 C CA . ASP A 1 79 ? 3.895 7.211 -2.958 1.00 97.12 79 ASP A CA 1
ATOM 587 C C . ASP A 1 79 ? 2.588 6.648 -2.387 1.00 97.12 79 ASP A C 1
ATOM 589 O O . ASP A 1 79 ? 1.689 6.265 -3.142 1.00 97.12 79 ASP A O 1
ATOM 593 N N . LEU A 1 80 ? 2.446 6.610 -1.064 1.00 97.69 80 LEU A N 1
ATOM 594 C CA . LEU A 1 80 ? 1.184 6.269 -0.415 1.00 97.69 80 LEU A CA 1
ATOM 595 C C . LEU A 1 80 ? 0.199 7.432 -0.571 1.00 97.69 80 LEU A C 1
ATOM 597 O O . LEU A 1 80 ? 0.468 8.546 -0.124 1.00 97.69 80 LEU A O 1
ATOM 601 N N . LYS A 1 81 ? -0.956 7.163 -1.184 1.00 96.62 81 LYS A N 1
ATOM 602 C CA . LYS A 1 81 ? -1.985 8.174 -1.467 1.00 96.62 81 LYS A CA 1
ATOM 603 C C . LYS A 1 81 ? -3.102 8.188 -0.443 1.00 96.62 81 LYS A C 1
ATOM 605 O O . LYS A 1 81 ? -3.498 9.239 0.028 1.00 96.62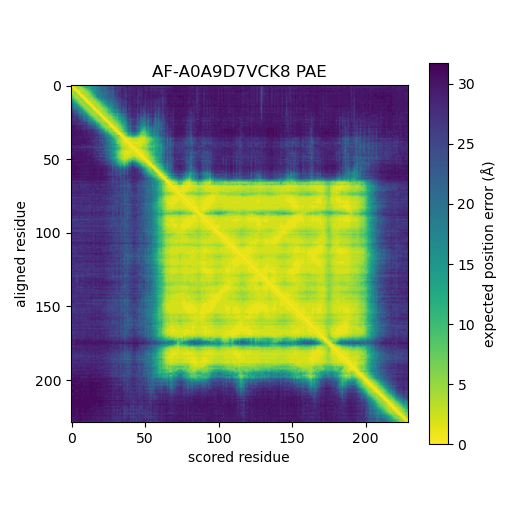 81 LYS A O 1
ATOM 610 N N . SER A 1 82 ? -3.659 7.026 -0.119 1.00 95.75 82 SER A N 1
ATOM 611 C CA . SER A 1 82 ? -4.738 6.932 0.871 1.00 95.75 82 SER A CA 1
ATOM 612 C C . SER A 1 82 ? -4.981 5.496 1.299 1.00 95.75 82 SER A C 1
ATOM 614 O O . SER A 1 82 ? -4.688 4.573 0.545 1.00 95.75 82 SER A O 1
ATOM 616 N N . CYS A 1 83 ? -5.588 5.314 2.469 1.00 96.75 83 CYS A N 1
ATOM 617 C CA . CYS A 1 83 ? -6.219 4.062 2.866 1.00 96.75 83 CYS A CA 1
ATOM 618 C C . CYS A 1 83 ? -7.700 4.329 3.142 1.00 96.75 83 CYS A C 1
ATOM 620 O O . CYS A 1 83 ? -8.046 5.135 4.004 1.00 96.75 83 CYS A O 1
ATOM 622 N N . ARG A 1 84 ? -8.582 3.691 2.367 1.00 95.75 84 ARG A N 1
ATOM 623 C CA . ARG A 1 84 ? -10.032 3.910 2.419 1.00 95.75 84 ARG A CA 1
ATOM 624 C C . ARG A 1 84 ? -10.753 2.684 2.949 1.00 95.75 84 ARG A C 1
ATOM 626 O O . ARG A 1 84 ? -10.533 1.575 2.464 1.00 95.75 84 ARG A O 1
ATOM 633 N N . ARG A 1 85 ? -11.670 2.911 3.881 1.00 94.81 85 ARG A N 1
ATOM 634 C CA . ARG A 1 85 ? -12.613 1.924 4.395 1.00 94.81 85 ARG A CA 1
ATOM 635 C C . ARG A 1 85 ? -13.450 1.344 3.261 1.00 94.81 85 ARG A C 1
ATOM 637 O O . ARG A 1 85 ? -13.955 2.060 2.394 1.00 94.81 85 ARG A O 1
ATOM 644 N N . LYS A 1 86 ? -13.633 0.032 3.308 1.00 92.38 86 LYS A N 1
ATOM 645 C CA . LYS A 1 86 ? -14.685 -0.703 2.606 1.00 92.38 86 LYS A CA 1
ATOM 646 C C . LYS A 1 86 ? -15.559 -1.407 3.640 1.00 92.38 86 LYS A C 1
ATOM 648 O O . LYS A 1 86 ? -15.205 -1.453 4.812 1.00 92.38 86 LYS A O 1
ATOM 653 N N . GLN A 1 87 ? -16.713 -1.926 3.217 1.00 86.19 87 GLN A N 1
ATOM 654 C CA . GLN A 1 87 ? -17.696 -2.531 4.130 1.00 86.19 87 GLN A CA 1
ATOM 655 C C . GLN A 1 87 ? -17.079 -3.548 5.106 1.00 86.19 87 GLN A C 1
ATOM 657 O O . GLN A 1 87 ? -17.513 -3.612 6.250 1.00 86.19 87 GLN A O 1
ATOM 662 N N . ARG A 1 88 ? -16.072 -4.318 4.667 1.00 87.06 88 ARG A N 1
ATOM 663 C CA . ARG A 1 88 ? -15.350 -5.300 5.492 1.00 87.06 88 ARG A CA 1
ATOM 664 C C . ARG A 1 88 ? -13.834 -5.253 5.289 1.00 87.06 88 ARG A C 1
ATOM 666 O O . ARG A 1 88 ? -13.211 -6.287 5.086 1.00 87.06 88 ARG A O 1
ATOM 673 N N . GLY A 1 89 ? -13.240 -4.061 5.280 1.00 94.81 89 GLY A N 1
ATOM 674 C CA . GLY A 1 89 ? -11.798 -3.971 5.070 1.00 94.81 89 GLY A CA 1
ATOM 675 C C . GLY A 1 89 ? -11.260 -2.588 4.735 1.00 94.81 89 GLY A C 1
ATOM 676 O O . GLY A 1 89 ? -11.915 -1.562 4.948 1.00 94.81 89 GLY A O 1
ATOM 677 N N . LEU A 1 90 ? -10.051 -2.579 4.180 1.00 96.12 90 LEU A N 1
ATOM 678 C CA . LEU A 1 90 ? -9.305 -1.388 3.794 1.00 96.12 90 LEU A CA 1
ATOM 679 C C . LEU A 1 90 ? -8.675 -1.550 2.412 1.00 96.12 90 LEU A C 1
ATOM 681 O O . LEU A 1 90 ? -8.011 -2.542 2.124 1.00 96.12 90 LEU A O 1
ATOM 685 N N . ASN A 1 91 ? -8.805 -0.506 1.596 1.00 97.50 91 ASN A N 1
ATOM 686 C CA . ASN A 1 91 ? -8.090 -0.370 0.334 1.00 97.50 91 ASN A CA 1
ATOM 687 C C . ASN A 1 91 ? -7.034 0.724 0.478 1.00 97.50 91 ASN A C 1
ATOM 689 O O . ASN A 1 91 ? -7.377 1.909 0.511 1.00 97.50 91 ASN A O 1
ATOM 693 N N . CYS A 1 92 ? -5.760 0.346 0.509 1.00 98.00 92 CYS A N 1
ATOM 694 C CA . CYS A 1 92 ? -4.646 1.285 0.461 1.00 98.00 92 CYS A CA 1
ATOM 695 C C . CYS A 1 92 ? -4.186 1.487 -0.985 1.00 98.00 92 CYS A C 1
ATOM 697 O O . CYS A 1 92 ? -3.849 0.532 -1.680 1.00 98.00 92 CYS A O 1
ATOM 699 N N . THR A 1 93 ? -4.196 2.733 -1.451 1.00 98.12 93 THR A N 1
ATOM 700 C CA . THR A 1 93 ? -3.780 3.126 -2.800 1.00 98.12 93 THR A CA 1
ATOM 701 C C . THR A 1 93 ? -2.379 3.716 -2.760 1.00 98.12 93 THR A C 1
ATOM 703 O O . THR A 1 93 ? -2.113 4.632 -1.979 1.00 98.12 93 THR A O 1
ATOM 706 N N . LEU A 1 94 ? -1.508 3.224 -3.638 1.00 97.19 94 LEU A N 1
ATOM 707 C CA . LEU A 1 94 ? -0.145 3.707 -3.817 1.00 97.19 94 LEU A CA 1
ATOM 708 C C . LEU A 1 94 ? 0.117 4.014 -5.294 1.00 97.19 94 LEU A C 1
ATOM 710 O O . LEU A 1 94 ? -0.472 3.389 -6.180 1.00 97.19 94 LEU A O 1
ATOM 714 N N . PHE A 1 95 ? 1.044 4.928 -5.564 1.00 97.19 95 PHE A N 1
ATOM 715 C CA . PHE A 1 95 ? 1.714 5.006 -6.857 1.00 97.19 95 PHE A CA 1
ATOM 716 C C . PHE A 1 95 ? 3.122 4.451 -6.742 1.00 97.19 95 PHE A C 1
ATOM 718 O O . PHE A 1 95 ? 3.893 4.849 -5.876 1.00 97.19 95 PHE A O 1
ATOM 725 N N . LEU A 1 96 ? 3.440 3.526 -7.635 1.00 96.25 96 LEU A N 1
ATOM 726 C CA . LEU A 1 96 ? 4.747 2.907 -7.741 1.00 96.25 96 LEU A CA 1
ATOM 727 C C . LEU A 1 96 ? 5.451 3.500 -8.959 1.00 96.25 96 LEU A C 1
ATOM 729 O O . LEU A 1 96 ? 4.846 3.606 -10.024 1.00 96.25 96 LEU A O 1
ATOM 733 N N . SER A 1 97 ? 6.722 3.857 -8.837 1.00 96.00 97 SER A N 1
ATOM 734 C CA . SER A 1 97 ? 7.547 4.267 -9.980 1.00 96.00 97 SER A CA 1
ATOM 735 C C . SER A 1 97 ? 8.995 3.824 -9.809 1.00 96.00 97 SER A C 1
ATOM 737 O O . SER A 1 97 ? 9.395 3.419 -8.719 1.00 96.00 97 SER A O 1
ATOM 739 N N . SER A 1 98 ? 9.766 3.874 -10.892 1.00 94.94 98 SER A N 1
ATOM 740 C CA . SER A 1 98 ? 11.205 3.613 -10.877 1.00 94.94 98 SER A CA 1
ATOM 741 C C . SER A 1 98 ? 11.941 4.611 -11.767 1.00 94.94 98 SER A C 1
ATOM 743 O O . SER A 1 98 ? 11.369 5.134 -12.725 1.00 94.94 98 SER A O 1
ATOM 745 N N . ASN A 1 99 ? 13.203 4.883 -11.445 1.00 94.44 99 ASN A N 1
ATOM 746 C CA . ASN A 1 99 ? 14.105 5.723 -12.238 1.00 94.44 99 ASN A CA 1
ATOM 747 C C . ASN A 1 99 ? 14.801 4.951 -13.384 1.00 94.44 99 ASN A C 1
ATOM 749 O O . ASN A 1 99 ? 15.585 5.545 -14.134 1.00 94.44 99 ASN A O 1
ATOM 753 N N . GLU A 1 100 ? 14.499 3.660 -13.543 1.00 95.31 100 GLU A N 1
ATOM 754 C CA . GLU A 1 100 ? 15.048 2.760 -14.558 1.00 95.31 100 GLU A CA 1
ATOM 755 C C . GLU A 1 100 ? 13.984 1.793 -15.109 1.00 95.31 100 GLU A C 1
ATOM 757 O O . GLU A 1 100 ? 12.929 1.595 -14.501 1.00 95.31 100 GLU A O 1
ATOM 762 N N . ASP A 1 101 ? 14.258 1.205 -16.278 1.00 95.88 101 ASP A N 1
ATOM 763 C CA . ASP A 1 101 ? 13.448 0.114 -16.827 1.00 95.88 101 ASP A CA 1
ATOM 764 C C . ASP A 1 101 ? 13.847 -1.190 -16.129 1.00 95.88 101 ASP A C 1
ATOM 766 O O . ASP A 1 101 ? 14.999 -1.620 -16.229 1.00 95.88 101 ASP A O 1
ATOM 770 N N . ARG A 1 102 ? 12.923 -1.826 -15.399 1.00 92.19 102 ARG A N 1
ATOM 771 C CA . ARG A 1 102 ? 13.264 -3.002 -14.581 1.00 92.19 102 ARG A CA 1
ATOM 772 C C . ARG A 1 102 ? 12.072 -3.882 -14.235 1.00 92.19 102 ARG A C 1
ATOM 774 O O . ARG A 1 102 ? 10.941 -3.418 -14.139 1.00 92.19 102 ARG A O 1
ATOM 781 N N . ILE A 1 103 ? 12.341 -5.165 -14.003 1.00 91.69 103 ILE A N 1
ATOM 782 C CA . ILE A 1 103 ? 11.359 -6.126 -13.490 1.00 91.69 103 ILE A CA 1
ATOM 783 C C . ILE A 1 103 ? 11.081 -5.850 -12.008 1.00 91.69 103 ILE A C 1
ATOM 785 O O . ILE A 1 103 ? 12.003 -5.788 -11.195 1.00 91.69 103 ILE A O 1
ATOM 789 N N . PHE A 1 104 ? 9.802 -5.778 -11.662 1.00 91.12 104 PHE A N 1
ATOM 790 C CA . PHE A 1 104 ? 9.288 -5.633 -10.312 1.00 91.12 104 PHE A CA 1
ATOM 791 C C . PHE A 1 104 ? 8.332 -6.777 -9.985 1.00 91.12 104 PHE A C 1
ATOM 793 O O . PHE A 1 104 ? 7.364 -7.022 -10.713 1.00 91.12 104 PHE A O 1
ATOM 800 N N . ASP A 1 105 ? 8.584 -7.418 -8.847 1.00 92.94 105 ASP A N 1
ATOM 801 C CA . ASP A 1 105 ? 7.716 -8.442 -8.282 1.00 92.94 105 ASP A CA 1
ATOM 802 C C . ASP A 1 105 ? 7.087 -7.911 -6.992 1.00 92.94 105 ASP A C 1
ATOM 804 O O . ASP A 1 105 ? 7.787 -7.379 -6.130 1.00 92.94 105 ASP A O 1
ATOM 808 N N . LEU A 1 106 ? 5.780 -8.093 -6.821 1.00 94.25 106 LEU A N 1
ATOM 809 C CA . LEU A 1 106 ? 5.072 -7.758 -5.588 1.00 94.25 106 LEU A CA 1
ATOM 810 C C . LEU A 1 106 ? 4.270 -8.963 -5.108 1.00 94.25 106 LEU A C 1
ATOM 812 O O . LEU A 1 106 ? 3.307 -9.383 -5.752 1.00 94.25 106 LEU A O 1
ATOM 816 N N . TYR A 1 107 ? 4.692 -9.521 -3.978 1.00 94.50 107 TYR A N 1
ATOM 817 C CA . TYR A 1 107 ? 4.115 -10.723 -3.383 1.00 94.50 107 TYR A CA 1
ATOM 818 C C . TYR A 1 107 ? 3.032 -10.355 -2.382 1.00 94.50 107 TYR A C 1
ATOM 820 O O . TYR A 1 107 ? 3.300 -9.603 -1.449 1.00 94.50 107 TYR A O 1
ATOM 828 N N . THR A 1 108 ? 1.832 -10.916 -2.515 1.00 95.25 108 THR A N 1
ATOM 829 C CA . THR A 1 108 ? 0.711 -10.596 -1.619 1.00 95.25 108 THR A CA 1
ATOM 830 C C . THR A 1 108 ? 1.048 -10.888 -0.153 1.00 95.25 108 THR A C 1
ATOM 832 O O . THR A 1 108 ? 0.823 -10.057 0.718 1.00 95.25 108 THR A O 1
ATOM 835 N N . ASN A 1 109 ? 1.659 -12.036 0.130 1.00 92.81 109 ASN A N 1
ATOM 836 C CA . ASN A 1 109 ? 1.914 -12.543 1.483 1.00 92.81 109 ASN A CA 1
ATOM 837 C C . ASN A 1 109 ? 3.041 -11.844 2.261 1.00 92.81 109 ASN A C 1
ATOM 839 O O . ASN A 1 109 ? 3.145 -12.090 3.466 1.00 92.81 109 ASN A O 1
ATOM 843 N N . ASN A 1 110 ? 3.865 -11.026 1.602 1.00 93.75 110 ASN A N 1
ATOM 844 C CA . ASN A 1 110 ? 5.007 -10.361 2.236 1.00 93.75 110 ASN A CA 1
ATOM 845 C C . ASN A 1 110 ? 4.665 -8.964 2.768 1.00 93.75 110 ASN A C 1
ATOM 847 O O . ASN A 1 110 ? 5.437 -8.402 3.536 1.00 93.75 110 ASN A O 1
ATOM 851 N N . ASN A 1 111 ? 3.524 -8.402 2.370 1.00 95.44 111 ASN A N 1
ATOM 852 C CA . ASN A 1 111 ? 3.078 -7.099 2.853 1.00 95.44 111 ASN A CA 1
ATOM 853 C C . ASN A 1 111 ? 2.170 -7.276 4.066 1.00 95.44 111 ASN A C 1
ATOM 855 O O . ASN A 1 111 ? 1.484 -8.294 4.204 1.00 95.44 111 ASN A O 1
ATOM 859 N N . ARG A 1 112 ? 2.116 -6.257 4.918 1.00 97.44 112 ARG A N 1
ATOM 860 C CA . ARG A 1 112 ? 1.238 -6.262 6.088 1.00 97.44 112 ARG A CA 1
ATOM 861 C C . ARG A 1 112 ? 0.869 -4.862 6.534 1.00 97.44 112 ARG A C 1
ATOM 863 O O . ARG A 1 112 ? 1.593 -3.901 6.266 1.00 97.44 112 ARG A O 1
ATOM 870 N N . ILE A 1 113 ? -0.229 -4.787 7.269 1.00 98.19 113 ILE A N 1
ATOM 871 C CA . ILE A 1 113 ? -0.552 -3.646 8.116 1.00 98.19 113 ILE A CA 1
ATOM 872 C C . ILE A 1 113 ? -0.556 -4.061 9.581 1.00 98.19 113 ILE A C 1
ATOM 874 O O . ILE A 1 113 ? -0.821 -5.218 9.899 1.00 98.19 113 ILE A O 1
ATOM 878 N N . VAL A 1 114 ? -0.289 -3.100 10.456 1.00 98.31 114 VAL A N 1
ATOM 879 C CA . VAL A 1 114 ? -0.482 -3.212 11.902 1.00 98.31 114 VAL A CA 1
ATOM 880 C C . VAL A 1 114 ? -1.389 -2.067 12.336 1.00 98.31 114 VAL A C 1
ATOM 882 O O . VAL A 1 114 ? -1.105 -0.909 12.013 1.00 98.31 114 VAL A O 1
ATOM 885 N N . ASP A 1 115 ? -2.484 -2.376 13.025 1.00 96.50 115 ASP A N 1
ATOM 886 C CA . ASP A 1 115 ? -3.426 -1.366 13.514 1.00 96.50 115 ASP A CA 1
ATOM 887 C C . ASP A 1 115 ? -2.930 -0.650 14.787 1.00 96.50 115 ASP A C 1
ATOM 889 O O . ASP A 1 115 ? -1.780 -0.790 15.216 1.00 96.50 115 ASP A O 1
ATOM 893 N N . ASN A 1 116 ? -3.779 0.197 15.365 1.00 95.00 116 ASN A N 1
ATOM 894 C CA . ASN A 1 116 ? -3.506 0.937 16.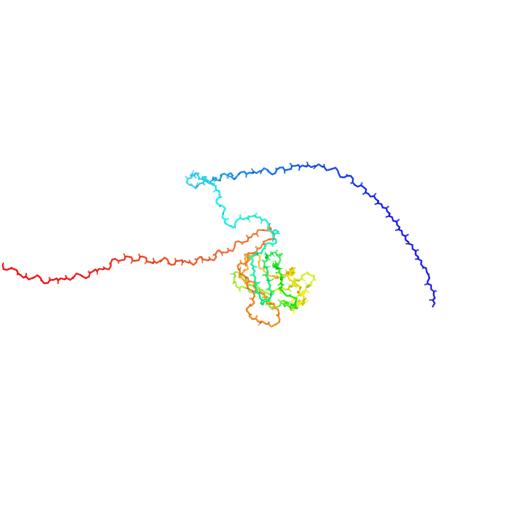599 1.00 95.00 116 ASN A CA 1
ATOM 895 C C . ASN A 1 116 ? -3.438 0.051 17.856 1.00 95.00 116 ASN A C 1
ATOM 897 O O . ASN A 1 116 ? -2.927 0.506 18.876 1.00 95.00 116 ASN A O 1
ATOM 901 N N . GLU A 1 117 ? -3.941 -1.182 17.793 1.00 96.44 117 GLU A N 1
ATOM 902 C CA . GLU A 1 117 ? -3.919 -2.155 18.891 1.00 96.44 117 GLU A CA 1
ATOM 903 C C . GLU A 1 117 ? -2.745 -3.139 18.766 1.00 96.44 117 GLU A C 1
ATOM 905 O O . GLU A 1 117 ? -2.487 -3.925 19.675 1.00 96.44 117 GLU A O 1
ATOM 910 N N . GLY A 1 118 ? -1.989 -3.068 17.666 1.00 97.31 118 GLY A N 1
ATOM 911 C CA . GLY A 1 118 ? -0.863 -3.957 17.395 1.00 97.31 118 GLY A CA 1
ATOM 912 C C . GLY A 1 118 ? -1.250 -5.235 16.649 1.00 97.31 118 GLY A C 1
ATOM 913 O O . GLY A 1 118 ? -0.405 -6.117 16.492 1.00 97.31 118 GLY A O 1
ATOM 914 N N . THR A 1 119 ? -2.487 -5.345 16.160 1.00 97.88 119 THR A N 1
ATOM 915 C CA . THR A 1 119 ? -2.945 -6.507 15.392 1.00 97.88 119 THR A CA 1
ATOM 916 C C . THR A 1 119 ? -2.396 -6.444 13.970 1.00 97.88 119 THR A C 1
ATOM 918 O O . THR A 1 119 ? -2.536 -5.430 13.283 1.00 97.88 119 THR A O 1
ATOM 921 N N . GLU A 1 120 ? -1.761 -7.531 13.522 1.00 98.00 120 GLU A N 1
ATOM 922 C CA . GLU A 1 120 ? -1.242 -7.667 12.158 1.00 98.00 120 GLU A CA 1
ATOM 923 C C . GLU A 1 120 ? -2.318 -8.212 11.213 1.00 98.00 120 GLU A C 1
ATOM 925 O O . GLU A 1 120 ? -2.951 -9.230 11.491 1.00 98.00 120 GLU A O 1
ATOM 930 N N . TYR A 1 121 ? -2.440 -7.592 10.039 1.00 97.62 121 TYR A N 1
ATOM 931 C CA . TYR A 1 121 ? -3.281 -8.079 8.952 1.00 97.62 121 TYR A CA 1
ATOM 932 C C . TYR A 1 121 ? -2.471 -8.183 7.667 1.00 97.62 121 TYR A C 1
ATOM 934 O O . TYR A 1 121 ? -1.667 -7.308 7.329 1.00 97.62 121 TYR A O 1
ATOM 942 N N . ARG A 1 122 ? -2.718 -9.252 6.912 1.00 97.38 122 ARG A N 1
ATOM 943 C CA . ARG A 1 122 ? -2.115 -9.469 5.594 1.00 97.38 122 ARG A CA 1
ATOM 944 C C . ARG A 1 122 ? -3.128 -9.170 4.501 1.00 97.38 122 ARG A C 1
ATOM 946 O O . ARG A 1 122 ? -4.315 -9.436 4.696 1.00 97.38 122 ARG A O 1
ATOM 953 N N . PRO A 1 123 ? -2.691 -8.636 3.353 1.00 97.38 123 PRO A N 1
ATOM 954 C CA . PRO A 1 123 ? -3.619 -8.343 2.284 1.00 97.38 123 PRO A CA 1
ATOM 955 C C . PRO A 1 123 ? -4.144 -9.645 1.682 1.00 97.38 123 PRO A C 1
ATOM 957 O O . PRO A 1 123 ? -3.425 -10.640 1.555 1.00 97.38 123 PRO A O 1
ATOM 960 N N . ASN A 1 124 ? -5.409 -9.622 1.286 1.00 96.69 124 ASN A N 1
ATOM 961 C CA . ASN A 1 124 ? -6.017 -10.713 0.541 1.00 96.69 124 ASN A CA 1
ATOM 962 C C . ASN A 1 124 ? -5.745 -10.560 -0.959 1.00 96.69 124 ASN A C 1
ATOM 964 O O . ASN A 1 124 ? -5.547 -11.546 -1.663 1.00 96.69 124 ASN A O 1
ATOM 968 N N . THR A 1 125 ? -5.711 -9.318 -1.448 1.00 97.75 125 THR A N 1
ATOM 969 C CA . THR A 1 125 ? -5.521 -9.017 -2.869 1.00 97.75 125 THR A CA 1
ATOM 970 C C . THR A 1 125 ? -4.600 -7.821 -3.058 1.00 97.75 125 THR A C 1
ATOM 972 O O . THR A 1 125 ? -4.656 -6.843 -2.312 1.00 97.75 125 THR A O 1
ATOM 975 N N . ILE A 1 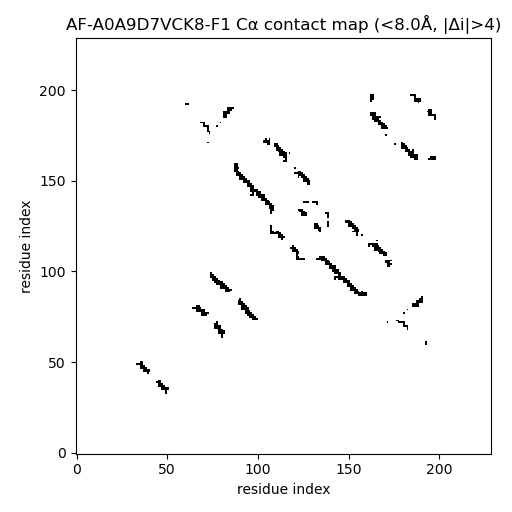126 ? -3.779 -7.879 -4.101 1.00 97.75 126 ILE A N 1
ATOM 976 C CA . ILE A 1 126 ? -3.048 -6.731 -4.634 1.00 97.75 126 ILE A CA 1
ATOM 977 C C . ILE A 1 126 ? -3.449 -6.552 -6.091 1.00 97.75 126 ILE A C 1
ATOM 979 O O . ILE A 1 126 ? -3.603 -7.523 -6.830 1.00 97.75 126 ILE A O 1
ATOM 983 N N . GLN A 1 127 ? -3.599 -5.303 -6.508 1.00 97.88 127 GLN A N 1
ATOM 984 C CA . GLN A 1 127 ? -3.802 -4.910 -7.892 1.00 97.88 127 GLN A CA 1
ATOM 985 C C . GLN A 1 127 ? -2.746 -3.877 -8.277 1.00 97.88 127 GLN A C 1
ATOM 987 O O . GLN A 1 127 ? -2.529 -2.928 -7.531 1.00 97.88 127 GLN A O 1
ATOM 992 N N . VAL A 1 128 ? -2.127 -4.016 -9.450 1.00 96.81 128 VAL A N 1
ATOM 993 C CA . VAL A 1 128 ? -1.269 -2.978 -10.038 1.00 96.81 128 VAL A CA 1
ATOM 994 C C . VAL A 1 128 ? -1.638 -2.802 -11.510 1.00 96.81 128 VAL A C 1
ATOM 996 O O . VAL A 1 128 ? -1.504 -3.719 -12.325 1.00 96.81 128 VAL A O 1
ATOM 999 N N . GLY A 1 129 ? -2.156 -1.623 -11.858 1.00 94.31 129 GLY A N 1
ATOM 1000 C CA . GLY A 1 129 ? -2.796 -1.386 -13.150 1.00 94.31 129 GLY A CA 1
ATOM 1001 C C . GLY A 1 129 ? -3.968 -2.351 -13.377 1.00 94.31 129 GLY A C 1
ATOM 1002 O O . GLY A 1 129 ? -4.946 -2.344 -12.628 1.00 94.31 129 GLY A O 1
ATOM 1003 N N . LYS A 1 130 ? -3.866 -3.189 -14.416 1.00 94.31 130 LYS A N 1
ATOM 1004 C CA . LYS A 1 130 ? -4.861 -4.230 -14.740 1.00 94.31 130 LYS A CA 1
ATOM 1005 C C . LYS A 1 130 ? -4.518 -5.612 -14.169 1.00 94.31 130 LYS A C 1
ATOM 1007 O O . LYS A 1 130 ? -5.350 -6.508 -14.240 1.00 94.31 130 LYS A O 1
ATOM 1012 N N . ASN A 1 131 ? -3.317 -5.790 -13.621 1.00 95.56 131 ASN A N 1
ATOM 1013 C CA . ASN A 1 131 ? -2.884 -7.064 -13.057 1.00 95.56 131 ASN A CA 1
ATOM 1014 C C . ASN A 1 131 ? -3.375 -7.184 -11.617 1.00 95.56 131 ASN A C 1
ATOM 1016 O O . ASN A 1 131 ? -3.322 -6.210 -10.866 1.00 95.56 131 ASN A O 1
ATOM 1020 N N . MET A 1 132 ? -3.814 -8.376 -11.227 1.00 97.12 132 MET A N 1
ATOM 1021 C CA . MET A 1 132 ? -4.329 -8.652 -9.891 1.00 97.12 132 MET A CA 1
ATOM 1022 C C . MET A 1 132 ? -3.799 -9.998 -9.401 1.00 97.12 132 MET A C 1
ATOM 1024 O O . MET A 1 132 ? -3.721 -10.951 -10.174 1.00 97.12 132 MET A O 1
ATOM 1028 N N . ALA A 1 133 ? -3.448 -10.072 -8.122 1.00 97.62 133 ALA A N 1
ATOM 1029 C CA . ALA A 1 133 ? -3.017 -11.291 -7.456 1.00 97.62 133 ALA A CA 1
ATOM 1030 C C . ALA A 1 133 ? -3.766 -11.446 -6.131 1.00 97.62 133 ALA A C 1
ATOM 1032 O O . ALA A 1 133 ? -3.811 -10.517 -5.326 1.00 97.62 133 ALA A O 1
ATOM 1033 N N . GLY A 1 134 ? -4.342 -12.627 -5.911 1.00 97.00 134 GLY A N 1
ATOM 1034 C CA . GLY A 1 134 ? -4.990 -12.984 -4.650 1.00 97.00 134 GLY A CA 1
ATOM 1035 C C . GLY A 1 134 ? -3.997 -13.448 -3.580 1.00 97.00 134 GLY A C 1
ATOM 1036 O O . GLY A 1 134 ? -2.779 -13.259 -3.693 1.00 97.00 134 GLY A O 1
ATOM 1037 N N . LYS A 1 135 ? -4.527 -14.098 -2.542 1.00 94.38 135 LYS A N 1
ATOM 1038 C CA . LYS A 1 135 ? -3.769 -14.593 -1.389 1.00 94.38 135 LYS A CA 1
ATOM 1039 C C . LYS A 1 135 ? -2.668 -15.567 -1.820 1.00 94.38 135 LYS A C 1
ATOM 1041 O O . LYS A 1 135 ? -2.934 -16.559 -2.488 1.00 94.38 135 LYS A O 1
ATOM 1046 N N . GLY A 1 136 ? -1.425 -15.271 -1.432 1.00 92.88 136 GLY A N 1
ATOM 1047 C CA . GLY A 1 136 ? -0.239 -16.053 -1.816 1.00 92.88 136 GLY A CA 1
ATOM 1048 C C . GLY A 1 136 ? 0.228 -15.859 -3.266 1.00 92.88 136 GLY A C 1
ATOM 1049 O O . GLY A 1 136 ? 1.188 -16.502 -3.681 1.00 92.88 136 GLY A O 1
ATOM 1050 N N . GLY A 1 137 ? -0.429 -14.987 -4.036 1.00 95.69 137 GLY A N 1
ATOM 1051 C CA . GLY A 1 137 ? -0.044 -14.667 -5.405 1.00 95.69 137 GLY A CA 1
ATOM 1052 C C . GLY A 1 137 ? 1.107 -13.663 -5.505 1.00 95.69 137 GLY A C 1
ATOM 1053 O O . GLY A 1 137 ? 1.534 -13.054 -4.521 1.00 95.69 137 GLY A O 1
ATOM 1054 N N . VAL A 1 138 ? 1.580 -13.473 -6.737 1.00 95.50 138 VAL A N 1
ATOM 1055 C CA . VAL A 1 138 ? 2.615 -12.500 -7.098 1.00 95.50 138 VAL A CA 1
ATOM 1056 C C . VAL A 1 138 ? 2.181 -11.720 -8.332 1.00 95.50 138 VAL A C 1
ATOM 1058 O O . VAL A 1 138 ? 1.671 -12.295 -9.294 1.00 95.50 138 VAL A O 1
ATOM 1061 N N . ILE A 1 139 ? 2.404 -10.409 -8.319 1.00 95.88 139 ILE A N 1
ATOM 1062 C CA . ILE A 1 139 ? 2.344 -9.578 -9.520 1.00 95.88 139 ILE A C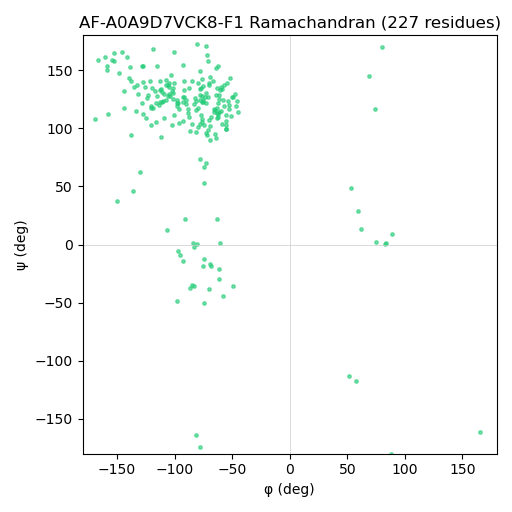A 1
ATOM 1063 C C . ILE A 1 139 ? 3.764 -9.405 -10.032 1.00 95.88 139 ILE A C 1
ATOM 1065 O O . ILE A 1 139 ? 4.605 -8.884 -9.308 1.00 95.88 139 ILE A O 1
ATOM 1069 N N . LYS A 1 140 ? 4.002 -9.811 -11.279 1.00 94.94 140 LYS A N 1
ATOM 1070 C CA . LYS A 1 140 ? 5.256 -9.568 -11.996 1.00 94.94 140 LYS A CA 1
ATOM 1071 C C . LYS A 1 140 ? 5.006 -8.554 -13.096 1.00 94.94 140 LYS A C 1
ATOM 1073 O O . LYS A 1 140 ? 4.064 -8.717 -13.875 1.00 94.94 140 LYS A O 1
ATOM 1078 N N . MET A 1 141 ? 5.820 -7.512 -13.168 1.00 93.75 141 MET A N 1
ATOM 1079 C CA . MET A 1 141 ? 5.691 -6.496 -14.209 1.00 93.75 141 MET A CA 1
ATOM 1080 C C . MET A 1 141 ? 7.012 -5.821 -14.530 1.00 93.75 141 MET A C 1
ATOM 1082 O O . MET A 1 141 ? 7.918 -5.791 -13.709 1.00 93.75 141 MET A O 1
ATOM 1086 N N . ASN A 1 142 ? 7.090 -5.239 -15.723 1.00 93.94 142 ASN A N 1
ATOM 1087 C CA . ASN A 1 142 ? 8.209 -4.400 -16.122 1.00 93.94 142 ASN A CA 1
ATOM 1088 C C . ASN A 1 142 ? 7.833 -2.946 -15.872 1.00 93.94 142 ASN A C 1
ATOM 1090 O O . ASN A 1 142 ? 6.892 -2.430 -16.477 1.00 93.94 142 ASN A O 1
ATOM 1094 N N . PHE A 1 143 ? 8.561 -2.297 -14.975 1.00 94.06 143 PHE A N 1
ATOM 1095 C CA . PHE A 1 143 ? 8.505 -0.858 -14.830 1.00 94.06 143 PHE A CA 1
ATOM 1096 C C . PHE A 1 143 ? 9.153 -0.223 -16.047 1.00 94.06 143 PHE A C 1
ATOM 1098 O O . PHE A 1 143 ? 10.186 -0.681 -16.531 1.00 94.06 143 PHE A O 1
ATOM 1105 N N . VAL A 1 144 ? 8.508 0.840 -16.509 1.00 96.62 144 VAL A N 1
ATOM 1106 C CA . VAL A 1 144 ? 9.068 1.750 -17.498 1.00 96.62 144 VAL A CA 1
ATOM 1107 C C . VAL A 1 144 ? 9.533 2.970 -16.726 1.00 96.62 144 VAL A C 1
ATOM 1109 O O . VAL A 1 144 ? 8.791 3.490 -15.881 1.00 96.62 144 VAL A O 1
ATOM 1112 N N . LYS A 1 145 ? 10.755 3.408 -17.003 1.00 96.38 145 LYS A N 1
ATOM 1113 C CA . LYS A 1 145 ? 11.413 4.529 -16.352 1.00 96.38 145 LYS A CA 1
ATOM 1114 C C . LYS A 1 145 ? 10.488 5.741 -16.283 1.00 96.38 145 LYS A C 1
ATOM 1116 O O . LYS A 1 145 ? 9.926 6.182 -17.284 1.00 96.38 145 LYS A O 1
ATOM 1121 N N . ASN A 1 146 ? 10.376 6.304 -15.083 1.00 94.12 146 ASN A N 1
ATOM 1122 C CA . ASN A 1 146 ? 9.600 7.498 -14.753 1.00 94.12 146 ASN A CA 1
ATOM 1123 C C . ASN A 1 146 ? 8.079 7.386 -14.990 1.00 94.12 146 ASN A C 1
ATOM 1125 O O . ASN A 1 146 ? 7.382 8.400 -14.936 1.00 94.12 146 ASN A O 1
ATOM 1129 N N . ILE A 1 147 ? 7.538 6.181 -15.204 1.00 96.94 147 ILE A N 1
ATOM 1130 C CA . ILE A 1 147 ? 6.090 5.954 -15.277 1.00 96.94 147 ILE A CA 1
ATOM 1131 C C . ILE A 1 147 ? 5.545 5.585 -13.895 1.00 96.94 147 ILE A C 1
ATOM 1133 O O . ILE A 1 147 ? 6.093 4.727 -13.200 1.00 96.94 147 ILE A O 1
ATOM 1137 N N . LYS A 1 148 ? 4.442 6.234 -13.502 1.00 96.56 148 LYS A N 1
ATOM 1138 C CA . LYS A 1 148 ? 3.708 5.926 -12.268 1.00 96.56 148 LYS A CA 1
ATOM 1139 C C . LYS A 1 148 ? 2.634 4.874 -12.530 1.00 96.56 148 LYS A C 1
ATOM 1141 O O . LYS A 1 148 ? 1.736 5.074 -13.345 1.00 96.56 148 LYS A O 1
ATOM 1146 N N . TYR A 1 149 ? 2.691 3.783 -11.782 1.00 96.94 149 TYR A N 1
ATOM 1147 C CA . TYR A 1 149 ? 1.716 2.701 -11.802 1.00 96.94 149 TYR A CA 1
ATOM 1148 C C . TYR A 1 149 ? 0.831 2.773 -10.565 1.00 96.94 149 TYR A C 1
ATOM 1150 O O . TYR A 1 149 ? 1.320 2.827 -9.437 1.00 96.94 149 TYR A O 1
ATOM 1158 N N . LYS A 1 150 ? -0.488 2.735 -10.766 1.00 97.62 150 LYS A N 1
ATOM 1159 C CA . LYS A 1 150 ? -1.446 2.667 -9.661 1.00 97.62 150 LYS A CA 1
ATOM 1160 C C . LYS A 1 150 ? -1.484 1.269 -9.067 1.00 97.62 150 LYS A C 1
ATOM 1162 O O . LYS A 1 150 ? -1.810 0.318 -9.776 1.00 97.62 150 LYS A O 1
ATOM 1167 N N . ALA A 1 151 ? -1.215 1.180 -7.770 1.00 97.56 151 ALA A N 1
ATOM 1168 C CA . ALA A 1 151 ? -1.358 -0.019 -6.969 1.00 97.56 151 ALA A CA 1
ATOM 1169 C C . ALA A 1 151 ? -2.482 0.146 -5.940 1.00 97.56 151 ALA A C 1
ATOM 1171 O O . ALA A 1 151 ? -2.643 1.211 -5.343 1.00 97.56 151 ALA A O 1
ATOM 1172 N N . VAL A 1 152 ? -3.257 -0.912 -5.727 1.00 97.94 152 VAL A N 1
ATOM 1173 C CA . VAL A 1 152 ? -4.274 -1.000 -4.677 1.00 97.94 152 VAL A CA 1
ATOM 1174 C C . VAL A 1 152 ? -4.039 -2.286 -3.901 1.00 97.94 152 VAL A C 1
ATOM 1176 O O . VAL A 1 152 ? -4.040 -3.373 -4.474 1.00 97.94 152 VAL A O 1
ATOM 1179 N N . ILE A 1 153 ? -3.833 -2.153 -2.598 1.00 98.00 153 ILE A N 1
ATOM 1180 C CA . ILE A 1 153 ? -3.645 -3.262 -1.668 1.00 98.00 153 ILE A CA 1
ATOM 1181 C C . ILE A 1 153 ? -4.912 -3.375 -0.830 1.00 98.00 153 ILE A C 1
ATOM 1183 O O . ILE A 1 153 ? -5.347 -2.392 -0.226 1.00 98.00 153 ILE A O 1
ATOM 1187 N N . ILE A 1 154 ? -5.513 -4.560 -0.837 1.00 97.81 154 ILE A N 1
ATOM 1188 C CA . ILE A 1 154 ? -6.826 -4.825 -0.256 1.00 97.81 154 ILE A CA 1
ATOM 1189 C C . ILE A 1 154 ? -6.650 -5.757 0.938 1.00 97.81 154 ILE A C 1
ATOM 1191 O O . ILE A 1 154 ? -6.157 -6.882 0.802 1.00 97.81 154 ILE A O 1
ATOM 1195 N N . PHE A 1 155 ? -7.069 -5.268 2.097 1.00 97.62 155 PHE A N 1
ATOM 1196 C CA . PHE A 1 155 ? -7.099 -5.988 3.361 1.00 97.62 155 PHE A CA 1
ATOM 1197 C C . PHE A 1 155 ? -8.550 -6.240 3.741 1.00 97.62 155 PHE A C 1
ATOM 1199 O O . PHE A 1 155 ? -9.349 -5.303 3.730 1.00 97.62 155 PHE A O 1
ATOM 1206 N N . ASP A 1 156 ? -8.862 -7.476 4.103 1.00 95.88 156 ASP A N 1
ATOM 1207 C CA . ASP A 1 156 ? -10.185 -7.864 4.582 1.00 95.88 156 ASP A CA 1
ATOM 1208 C C . ASP A 1 156 ? -10.180 -7.963 6.114 1.00 95.88 156 ASP A C 1
ATOM 1210 O O . ASP A 1 156 ? -9.120 -7.966 6.742 1.00 95.88 156 ASP A O 1
ATOM 1214 N N . ASP A 1 157 ? -11.373 -8.023 6.705 1.00 95.00 157 ASP A N 1
ATOM 1215 C CA . ASP A 1 157 ? -11.595 -8.291 8.133 1.00 95.00 157 ASP A CA 1
ATOM 1216 C C . ASP A 1 157 ? -10.937 -7.281 9.090 1.00 95.00 157 ASP A C 1
ATOM 1218 O O . ASP A 1 157 ? -10.627 -7.592 10.239 1.00 95.00 157 ASP A O 1
ATOM 1222 N N . ILE A 1 158 ? -10.773 -6.036 8.633 1.00 95.19 158 ILE A N 1
ATOM 1223 C CA . ILE A 1 158 ? -10.322 -4.934 9.487 1.00 95.19 158 ILE A CA 1
ATOM 1224 C C . ILE A 1 158 ? -11.512 -4.371 10.273 1.00 95.19 158 ILE A C 1
ATOM 1226 O O . ILE A 1 158 ? -12.502 -3.970 9.644 1.00 95.19 158 ILE A O 1
ATOM 1230 N N . PRO A 1 159 ? -11.436 -4.276 11.615 1.00 94.06 159 PRO A N 1
ATOM 1231 C CA . PRO A 1 159 ? -12.513 -3.720 12.423 1.00 94.06 159 PRO A CA 1
ATOM 1232 C C . PRO A 1 159 ? -12.932 -2.312 11.974 1.00 94.06 159 PRO A C 1
ATOM 1234 O O . PRO A 1 159 ? -12.121 -1.433 11.672 1.00 94.06 159 PRO A O 1
ATOM 1237 N N . THR A 1 160 ? -14.240 -2.049 11.965 1.00 91.31 160 THR A N 1
ATOM 1238 C CA . THR A 1 160 ? -14.774 -0.714 11.641 1.00 91.31 160 THR A CA 1
ATOM 1239 C C . THR A 1 160 ? -14.440 0.327 12.710 1.00 91.31 160 THR A C 1
ATOM 1241 O O . THR A 1 160 ? -14.487 1.521 12.431 1.00 91.31 160 THR A O 1
ATOM 1244 N N . SER A 1 161 ? -14.083 -0.114 13.917 1.00 90.56 161 SER A N 1
ATOM 1245 C CA . SER A 1 161 ? -13.596 0.732 15.008 1.00 90.56 161 SER A CA 1
ATOM 1246 C C . SER A 1 161 ? -12.156 1.207 14.809 1.00 90.56 161 SER A C 1
ATOM 1248 O O . SER A 1 161 ? -11.780 2.194 15.433 1.00 90.56 161 SER A O 1
ATOM 1250 N N . THR A 1 162 ? -11.360 0.567 13.940 1.00 93.50 162 THR A N 1
ATOM 1251 C CA . THR A 1 162 ? -9.954 0.934 13.722 1.00 93.50 162 THR A CA 1
ATOM 1252 C C . THR A 1 162 ? -9.861 2.360 13.159 1.00 93.50 162 THR A C 1
ATOM 1254 O O . THR A 1 162 ? -10.381 2.608 12.064 1.00 93.50 162 THR A O 1
ATOM 1257 N N . PRO A 1 163 ? -9.237 3.316 13.870 1.00 91.31 163 PRO A N 1
ATOM 1258 C CA . PRO A 1 163 ? -9.164 4.708 13.437 1.00 91.31 163 PRO A CA 1
ATOM 1259 C C . PRO A 1 163 ? -8.021 4.961 12.442 1.00 91.31 163 PRO A C 1
ATOM 1261 O O . PRO A 1 163 ? -8.162 5.750 11.510 1.00 91.31 163 PRO A O 1
ATOM 1264 N N . TYR A 1 164 ? -6.888 4.280 12.599 1.00 94.81 164 TYR A N 1
ATOM 1265 C CA . TYR A 1 164 ? -5.712 4.472 11.754 1.00 94.81 164 TYR A CA 1
ATOM 1266 C C . TYR A 1 164 ? -4.872 3.195 11.678 1.00 94.81 164 TYR A C 1
ATOM 1268 O O . TYR A 1 164 ? -5.032 2.271 12.476 1.00 94.81 164 TYR A O 1
ATOM 1276 N N . ILE A 1 165 ? -3.962 3.161 10.709 1.00 96.88 165 ILE A N 1
ATOM 1277 C CA . ILE A 1 165 ? -2.960 2.106 10.566 1.00 96.88 165 ILE A CA 1
ATOM 1278 C C . ILE A 1 165 ? -1.651 2.614 11.178 1.00 96.88 165 ILE A C 1
ATOM 1280 O O . ILE A 1 165 ? -1.110 3.633 10.742 1.00 96.88 165 ILE A O 1
ATOM 1284 N N . SER A 1 166 ? -1.116 1.907 12.171 1.00 97.50 166 SER A N 1
ATOM 1285 C CA . SER A 1 166 ? 0.164 2.255 12.801 1.00 97.50 166 SER A CA 1
ATOM 1286 C C . SER A 1 166 ? 1.346 2.017 11.865 1.00 97.50 166 SER A C 1
ATOM 1288 O O . SER A 1 166 ? 2.290 2.808 11.843 1.00 97.50 166 SER A O 1
ATOM 1290 N N . LEU A 1 167 ? 1.294 0.933 11.087 1.00 98.12 167 LEU A N 1
ATOM 1291 C CA . LEU A 1 167 ? 2.330 0.545 10.134 1.00 98.12 167 LEU A CA 1
ATOM 1292 C C . LEU A 1 167 ? 1.706 -0.073 8.883 1.00 98.12 167 LEU A C 1
ATOM 1294 O O . LEU A 1 167 ? 0.903 -0.989 8.999 1.00 98.12 167 LEU A O 1
ATOM 1298 N N . LEU A 1 168 ? 2.137 0.362 7.705 1.00 98.19 168 LEU A N 1
ATOM 1299 C CA . LEU A 1 168 ? 2.025 -0.385 6.453 1.00 98.19 168 LEU A CA 1
ATOM 1300 C C . LEU A 1 168 ? 3.443 -0.694 5.977 1.00 98.19 168 LEU A C 1
ATOM 1302 O O . LEU A 1 168 ? 4.241 0.218 5.762 1.00 98.19 168 LEU A O 1
ATOM 1306 N N . GLU A 1 169 ? 3.749 -1.972 5.810 1.00 96.94 169 GLU A N 1
ATOM 1307 C CA . GLU A 1 169 ? 5.037 -2.447 5.310 1.00 96.94 169 GLU A CA 1
ATOM 1308 C C . GLU A 1 169 ? 4.832 -3.091 3.941 1.00 96.94 169 GLU A C 1
ATOM 1310 O O . GLU A 1 169 ? 4.035 -4.025 3.798 1.00 96.94 169 GLU A O 1
ATOM 1315 N N . ILE A 1 170 ? 5.541 -2.568 2.939 1.00 95.50 170 ILE A N 1
ATOM 1316 C CA . ILE A 1 170 ? 5.509 -3.080 1.569 1.00 95.50 170 ILE A CA 1
ATOM 1317 C C . ILE A 1 170 ? 6.847 -3.732 1.274 1.00 95.50 170 ILE A C 1
ATOM 1319 O O . ILE A 1 170 ? 7.875 -3.076 1.380 1.00 95.50 170 ILE A O 1
ATOM 1323 N N . VAL A 1 171 ? 6.847 -4.999 0.878 1.00 92.12 171 VAL A N 1
ATOM 1324 C CA . VAL A 1 171 ? 8.070 -5.755 0.590 1.00 92.12 171 VAL A CA 1
ATOM 1325 C C . VAL A 1 171 ? 8.132 -6.041 -0.911 1.00 92.12 171 VAL A C 1
ATOM 1327 O O . VAL A 1 171 ? 7.553 -7.026 -1.380 1.00 92.12 171 VAL A O 1
ATOM 1330 N N . PRO A 1 172 ? 8.786 -5.165 -1.691 1.00 86.06 172 PRO A N 1
ATOM 1331 C CA . PRO A 1 172 ? 8.999 -5.399 -3.110 1.00 86.06 172 PRO A CA 1
ATOM 1332 C C . PRO A 1 172 ? 10.109 -6.434 -3.349 1.00 86.06 172 PRO A C 1
ATOM 1334 O O . PRO A 1 172 ? 11.143 -6.435 -2.683 1.00 86.06 172 PRO A O 1
ATOM 1337 N N . GLY A 1 173 ? 9.923 -7.279 -4.361 1.00 80.19 173 GLY A N 1
ATOM 1338 C CA . GLY A 1 173 ? 10.899 -8.272 -4.799 1.00 80.19 173 GLY A CA 1
ATOM 1339 C C . GLY A 1 173 ? 10.938 -9.555 -3.962 1.00 80.19 173 GLY A C 1
ATOM 1340 O O . GLY A 1 173 ? 10.317 -9.678 -2.909 1.00 80.19 173 GLY A O 1
ATOM 1341 N N . TYR A 1 174 ? 11.670 -10.548 -4.477 1.00 66.06 174 TYR A N 1
ATOM 1342 C CA . TYR A 1 174 ? 11.898 -11.833 -3.799 1.00 66.06 174 TYR A CA 1
ATOM 1343 C C . TYR A 1 174 ? 13.100 -11.784 -2.845 1.00 66.06 174 TYR A C 1
ATOM 1345 O O . TYR A 1 174 ? 13.077 -12.368 -1.766 1.00 66.06 174 TYR A O 1
ATOM 1353 N N . PHE A 1 175 ? 14.157 -11.068 -3.235 1.00 61.97 175 PHE A N 1
ATOM 1354 C CA . PHE A 1 175 ? 15.360 -10.906 -2.427 1.00 61.97 175 PHE A CA 1
ATOM 1355 C C . PHE A 1 175 ? 15.325 -9.551 -1.735 1.00 61.97 175 PHE A C 1
ATOM 1357 O O . PHE A 1 175 ? 15.452 -8.518 -2.389 1.00 61.97 175 PHE A O 1
ATOM 1364 N N . ILE A 1 176 ? 15.175 -9.569 -0.412 1.00 62.22 176 ILE A N 1
ATOM 1365 C CA . ILE A 1 176 ? 15.210 -8.362 0.409 1.00 62.22 176 ILE A CA 1
ATOM 1366 C C . ILE A 1 176 ? 16.660 -7.859 0.438 1.00 62.22 176 ILE A C 1
ATOM 1368 O O . ILE A 1 176 ? 17.492 -8.368 1.189 1.00 62.22 176 ILE A O 1
ATOM 1372 N N . ARG A 1 177 ? 16.990 -6.875 -0.404 1.00 68.56 177 ARG A N 1
ATOM 1373 C CA . ARG A 1 177 ? 18.208 -6.071 -0.244 1.00 68.56 177 ARG A CA 1
ATOM 1374 C C . ARG A 1 177 ? 17.829 -4.786 0.486 1.00 68.56 177 ARG A C 1
ATOM 1376 O O . ARG A 1 177 ? 17.234 -3.897 -0.104 1.00 68.56 177 ARG A O 1
ATOM 1383 N N . GLY A 1 178 ? 18.164 -4.697 1.770 1.00 79.19 178 GLY A N 1
ATOM 1384 C CA . GLY A 1 178 ? 17.864 -3.523 2.597 1.00 79.19 178 GLY A CA 1
ATOM 1385 C C . GLY A 1 178 ? 16.489 -3.559 3.265 1.00 79.19 178 GLY A C 1
ATOM 1386 O O . GLY A 1 178 ? 15.741 -4.525 3.140 1.00 79.19 178 GLY A O 1
ATOM 1387 N N . GLU A 1 179 ? 16.174 -2.512 4.024 1.00 85.75 179 GLU A N 1
ATOM 1388 C CA . GLU A 1 179 ? 14.937 -2.432 4.803 1.00 85.75 179 GLU A CA 1
ATOM 1389 C C . GLU A 1 179 ? 13.744 -2.065 3.902 1.00 85.75 179 GLU A C 1
ATOM 1391 O O . GLU A 1 179 ? 13.837 -1.092 3.152 1.00 85.75 179 GLU A O 1
ATOM 1396 N N . PRO A 1 180 ? 12.629 -2.818 3.943 1.00 90.31 180 PRO A N 1
ATOM 1397 C CA . PRO A 1 180 ? 11.452 -2.505 3.143 1.00 90.31 180 PRO A CA 1
ATOM 1398 C C . PRO A 1 180 ? 10.835 -1.153 3.544 1.00 90.31 180 PRO A C 1
ATOM 1400 O O . PRO A 1 180 ? 10.930 -0.743 4.705 1.00 90.31 180 PRO A O 1
ATOM 1403 N N . PRO A 1 181 ? 10.160 -0.463 2.611 1.00 93.56 181 PRO A N 1
ATOM 1404 C CA . PRO A 1 181 ? 9.498 0.802 2.877 1.00 93.56 181 PRO A CA 1
ATOM 1405 C C . PRO A 1 181 ? 8.369 0.613 3.894 1.00 93.56 181 PRO A C 1
ATOM 1407 O O . PRO A 1 181 ? 7.489 -0.242 3.748 1.00 93.56 181 PRO A O 1
ATOM 1410 N N . LYS A 1 182 ? 8.409 1.451 4.933 1.00 96.31 182 LYS A N 1
ATOM 1411 C CA . LYS A 1 182 ? 7.472 1.456 6.057 1.00 96.31 182 LYS A CA 1
ATOM 1412 C C . LYS A 1 182 ? 6.775 2.806 6.127 1.00 96.31 182 LYS A C 1
ATOM 1414 O O . LYS A 1 182 ? 7.419 3.829 6.339 1.00 96.31 182 LYS A O 1
ATOM 1419 N N . PHE A 1 183 ? 5.458 2.788 6.000 1.00 97.44 183 PHE A N 1
ATOM 1420 C CA . PHE A 1 183 ? 4.595 3.950 6.175 1.00 97.44 183 PHE A CA 1
ATOM 1421 C C . PHE A 1 183 ? 3.960 3.881 7.559 1.00 97.44 183 PHE A C 1
ATOM 1423 O O . PHE A 1 183 ? 3.578 2.798 8.005 1.00 97.44 183 PHE A O 1
ATOM 1430 N N . ARG A 1 184 ? 3.860 5.007 8.263 1.00 97.12 184 ARG A N 1
ATOM 1431 C CA . ARG A 1 184 ? 3.433 5.028 9.671 1.00 97.12 184 ARG A CA 1
ATOM 1432 C C . ARG A 1 184 ? 2.291 5.997 9.896 1.00 97.12 184 ARG A C 1
ATOM 1434 O O . ARG A 1 184 ? 2.187 6.981 9.174 1.00 97.12 184 ARG A O 1
ATOM 1441 N N . ASN A 1 185 ? 1.480 5.751 10.923 1.00 95.69 185 ASN A N 1
ATOM 1442 C CA . ASN A 1 185 ? 0.448 6.693 11.372 1.00 95.69 185 ASN A CA 1
ATOM 1443 C C . ASN A 1 185 ? -0.495 7.126 10.230 1.00 95.69 185 ASN A C 1
ATOM 1445 O O . ASN A 1 185 ? -0.705 8.313 9.987 1.00 95.69 185 ASN A O 1
ATOM 1449 N N . ILE A 1 186 ? -1.005 6.155 9.471 1.00 95.81 186 ILE A N 1
ATOM 1450 C CA . ILE A 1 186 ? -1.779 6.399 8.253 1.00 95.81 186 ILE A CA 1
ATOM 1451 C C . ILE A 1 186 ? -3.254 6.546 8.635 1.00 95.81 186 ILE A C 1
ATOM 1453 O O . ILE A 1 186 ? -3.852 5.569 9.103 1.00 95.81 186 ILE A O 1
ATOM 1457 N N . PRO A 1 187 ? -3.874 7.716 8.413 1.00 94.19 187 PRO A N 1
ATOM 1458 C CA . PRO A 1 187 ? -5.289 7.893 8.694 1.00 94.19 187 PRO A CA 1
ATOM 1459 C C . PRO A 1 187 ? -6.140 7.027 7.759 1.00 94.19 187 PRO A C 1
ATOM 1461 O O . PRO A 1 187 ? -5.857 6.907 6.562 1.00 94.19 187 PRO A O 1
ATOM 1464 N N . ILE A 1 188 ? -7.212 6.443 8.299 1.00 94.75 188 ILE A N 1
ATOM 1465 C CA . ILE A 1 188 ? -8.211 5.733 7.499 1.00 94.75 188 ILE A CA 1
ATOM 1466 C C . ILE A 1 188 ? -9.318 6.712 7.106 1.00 94.75 188 ILE A C 1
ATOM 1468 O O . ILE A 1 188 ? -9.934 7.353 7.957 1.00 94.75 188 ILE A O 1
ATOM 1472 N N . ILE A 1 189 ? -9.602 6.780 5.806 1.00 93.56 189 ILE A N 1
ATOM 1473 C CA . ILE A 1 189 ? -10.752 7.506 5.260 1.00 93.56 189 ILE A CA 1
ATOM 1474 C C . ILE A 1 189 ? -11.982 6.605 5.364 1.00 93.56 189 ILE A C 1
ATOM 1476 O O . ILE A 1 189 ? -12.005 5.510 4.796 1.00 93.56 189 ILE A O 1
ATOM 1480 N N . ASN A 1 190 ? -13.009 7.055 6.072 1.00 91.00 190 ASN A N 1
ATOM 1481 C CA . ASN A 1 190 ? -14.268 6.338 6.255 1.00 91.00 190 ASN A CA 1
ATOM 1482 C C . ASN A 1 190 ? -15.129 6.321 4.982 1.00 91.00 190 ASN A C 1
ATOM 1484 O O . ASN A 1 190 ? -14.847 7.004 3.998 1.00 91.00 190 ASN A O 1
ATOM 1488 N N . LEU A 1 191 ? -16.204 5.525 4.995 1.00 87.94 191 LEU A N 1
ATOM 1489 C CA . LEU A 1 191 ? -17.131 5.412 3.858 1.00 87.94 191 LEU A CA 1
ATOM 1490 C C . LEU A 1 191 ? -17.816 6.744 3.508 1.00 87.94 191 LEU A C 1
ATOM 1492 O O . LEU A 1 191 ? -18.134 6.976 2.345 1.00 87.94 191 LEU A O 1
ATOM 1496 N N . ASP A 1 192 ? -18.012 7.612 4.499 1.00 87.81 192 ASP A N 1
ATOM 1497 C CA . ASP A 1 192 ? -18.566 8.964 4.360 1.00 87.81 192 ASP A CA 1
ATOM 1498 C C . ASP A 1 192 ? -17.515 10.017 3.949 1.00 87.81 192 ASP A C 1
ATOM 1500 O O . ASP A 1 192 ? -17.851 11.182 3.740 1.00 87.81 192 ASP A O 1
ATOM 1504 N N . GLY A 1 193 ? -16.246 9.619 3.802 1.00 84.00 193 GLY A N 1
ATOM 1505 C CA . GLY A 1 193 ? -15.128 10.505 3.481 1.00 84.00 193 GLY A CA 1
ATOM 1506 C C . GLY A 1 193 ? -14.520 11.233 4.682 1.00 84.00 193 GLY A C 1
ATOM 1507 O O . GLY A 1 193 ? -13.568 11.987 4.490 1.00 84.00 193 GLY A O 1
ATOM 1508 N N . SER A 1 194 ? -15.026 11.011 5.899 1.00 84.69 194 SER A N 1
ATOM 1509 C CA . SER A 1 194 ? -14.424 11.550 7.121 1.00 84.69 194 SER A CA 1
ATOM 1510 C C . SER A 1 194 ? -13.104 10.851 7.460 1.00 84.69 194 SER A C 1
ATOM 1512 O O . SER A 1 194 ? -12.848 9.717 7.044 1.00 84.69 194 SER A O 1
ATOM 1514 N N . PHE A 1 195 ? -12.267 11.525 8.247 1.00 79.38 195 PHE A N 1
ATOM 1515 C CA . PHE A 1 195 ? -11.047 10.957 8.812 1.00 79.38 195 PHE A CA 1
ATOM 1516 C C . PHE A 1 195 ? -11.250 10.675 10.295 1.00 79.38 195 PHE A C 1
ATOM 1518 O O . PHE A 1 195 ? -11.773 11.523 11.019 1.00 79.38 195 PHE A O 1
ATOM 1525 N N . ALA A 1 196 ? -10.788 9.519 10.765 1.00 71.75 196 ALA A N 1
ATOM 1526 C CA . ALA A 1 196 ? -10.578 9.347 12.194 1.00 71.75 196 ALA A CA 1
ATOM 1527 C C . ALA A 1 196 ? -9.260 10.042 12.590 1.00 71.75 196 ALA A C 1
ATOM 1529 O O . ALA A 1 196 ? -8.256 9.888 11.885 1.00 71.75 196 ALA A O 1
ATOM 1530 N N . PRO A 1 197 ? -9.248 10.828 13.680 1.00 68.06 197 PRO A N 1
ATOM 1531 C CA . PRO A 1 197 ? -8.042 11.508 14.124 1.00 68.06 197 PRO A CA 1
ATOM 1532 C C . PRO A 1 197 ? -6.966 10.477 14.476 1.00 68.06 197 PRO A C 1
ATOM 1534 O O . PRO A 1 197 ? -7.206 9.536 15.234 1.00 68.06 197 PRO A O 1
ATOM 1537 N N . VAL A 1 198 ? -5.771 10.663 13.917 1.00 75.69 198 VAL A N 1
ATOM 1538 C CA . VAL A 1 198 ? -4.576 9.956 14.377 1.00 75.69 198 VAL A CA 1
ATOM 1539 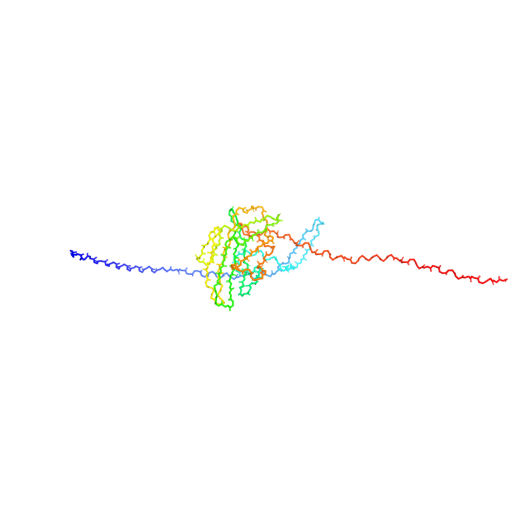C C . VAL A 1 198 ? -4.188 10.602 15.707 1.00 75.69 198 VAL A C 1
ATOM 1541 O O . VAL A 1 198 ? -4.085 11.829 15.746 1.00 75.69 198 VAL A O 1
ATOM 1544 N N . PRO A 1 199 ? -4.001 9.838 16.799 1.00 71.06 199 PRO A N 1
ATOM 1545 C CA . PRO A 1 199 ? -3.503 10.392 18.045 1.00 71.06 199 PRO A CA 1
ATOM 1546 C C . PRO A 1 199 ? -2.199 11.123 17.755 1.00 71.06 199 PRO A C 1
ATOM 1548 O O . PRO A 1 199 ? -1.267 10.524 17.209 1.00 71.06 199 PRO A O 1
ATOM 1551 N N . ASP A 1 200 ? -2.136 12.408 18.099 1.00 68.56 200 ASP A N 1
ATOM 1552 C CA . ASP A 1 200 ? -0.878 13.135 18.056 1.00 68.56 200 ASP A CA 1
ATOM 1553 C C . ASP A 1 200 ? 0.132 12.327 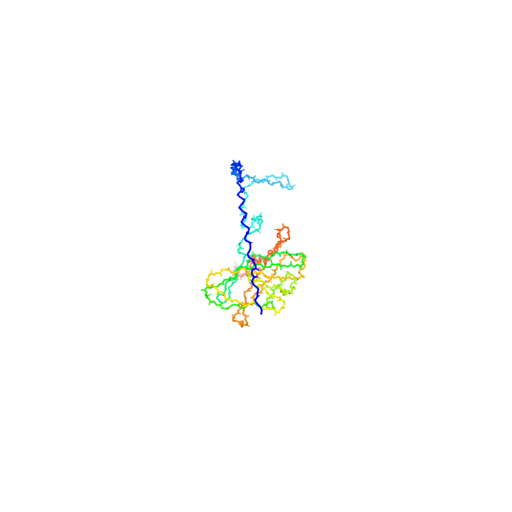18.864 1.00 68.56 200 ASP A C 1
ATOM 1555 O O . ASP A 1 200 ? -0.081 12.060 20.052 1.00 68.56 200 ASP A O 1
ATOM 1559 N N . THR A 1 201 ? 1.217 11.894 18.210 1.00 59.75 201 THR A N 1
ATOM 1560 C CA . THR A 1 201 ? 2.353 11.290 18.910 1.00 59.75 201 THR A CA 1
ATOM 1561 C C . THR A 1 201 ? 2.638 12.187 20.107 1.00 59.75 201 THR A C 1
ATOM 1563 O O . THR A 1 201 ? 2.822 13.389 19.877 1.00 59.75 201 THR A O 1
ATOM 1566 N N . PRO A 1 202 ? 2.640 11.674 21.356 1.00 47.59 202 PRO A N 1
ATOM 1567 C CA . PRO A 1 202 ? 2.917 12.500 22.514 1.00 47.59 202 PRO A CA 1
ATOM 1568 C C . PRO A 1 202 ? 4.211 13.237 22.222 1.00 47.59 202 PRO A C 1
ATOM 1570 O O . PRO A 1 202 ? 5.266 12.612 22.083 1.00 47.59 202 PRO A O 1
ATOM 1573 N N . LYS A 1 203 ? 4.107 14.556 22.023 1.00 40.38 203 LYS A N 1
ATOM 1574 C CA . LYS A 1 203 ? 5.269 15.409 21.804 1.00 40.38 203 LYS A CA 1
ATOM 1575 C C . LYS A 1 203 ? 6.231 15.027 22.924 1.00 40.38 203 LYS A C 1
ATOM 1577 O O . LYS A 1 203 ? 5.758 14.995 24.068 1.00 40.38 203 LYS A O 1
ATOM 1582 N N . PRO A 1 204 ? 7.500 14.667 22.637 1.00 42.00 204 PRO A N 1
ATOM 1583 C CA . PRO A 1 204 ? 8.438 14.346 23.696 1.00 42.00 204 PRO A CA 1
ATOM 1584 C C . PRO A 1 204 ? 8.291 15.462 24.712 1.00 42.00 204 PRO A C 1
ATOM 1586 O O . PRO A 1 204 ? 8.411 16.635 24.336 1.00 42.00 204 PRO A O 1
ATOM 1589 N N . ARG A 1 205 ? 7.897 15.129 25.949 1.00 40.66 205 ARG A N 1
ATOM 1590 C CA . ARG A 1 205 ? 7.954 16.112 27.022 1.00 40.66 205 ARG A CA 1
ATOM 1591 C C . ARG A 1 205 ? 9.400 16.549 26.985 1.00 40.66 205 ARG A C 1
ATOM 1593 O O . ARG A 1 205 ? 10.278 15.767 27.338 1.00 40.66 205 ARG A O 1
ATOM 1600 N N . VAL A 1 206 ? 9.640 17.758 26.484 1.00 45.62 206 VAL A N 1
ATOM 1601 C CA . VAL A 1 206 ? 10.868 18.468 26.769 1.00 45.62 206 VAL A CA 1
ATOM 1602 C C . VAL A 1 206 ? 10.855 18.471 28.279 1.00 45.62 206 VAL A C 1
ATOM 1604 O O . VAL A 1 206 ? 10.018 19.134 28.891 1.00 45.62 206 VAL A O 1
ATOM 1607 N N . SER A 1 207 ? 11.656 17.591 28.869 1.00 46.34 207 SER A N 1
ATOM 1608 C CA . SER A 1 207 ? 11.952 17.629 30.280 1.00 46.34 207 SER A CA 1
ATOM 1609 C C . SER A 1 207 ? 12.480 19.034 30.484 1.00 46.34 207 SER A C 1
ATOM 1611 O O . SER A 1 207 ? 13.607 19.334 30.089 1.00 46.34 207 SER A O 1
ATOM 1613 N N . GLN A 1 208 ? 11.611 19.925 30.971 1.00 44.62 208 GLN A N 1
ATOM 1614 C CA . GLN A 1 208 ? 12.037 21.231 31.423 1.00 44.62 208 GLN A CA 1
ATOM 1615 C C . GLN A 1 208 ? 13.209 20.946 32.357 1.00 44.62 208 GLN A C 1
ATOM 1617 O O . GLN A 1 208 ? 13.061 20.089 33.239 1.00 44.62 208 GLN A O 1
ATOM 1622 N N . PRO A 1 209 ? 14.378 21.573 32.154 1.00 44.91 209 PRO A N 1
ATOM 1623 C CA . PRO A 1 209 ? 15.424 21.491 33.148 1.00 44.91 209 PRO A CA 1
ATOM 1624 C C . PRO A 1 209 ? 14.780 21.918 34.461 1.00 44.91 209 PRO A C 1
ATOM 1626 O O . PRO A 1 209 ? 14.238 23.019 34.571 1.00 44.91 209 PRO A O 1
ATOM 1629 N N . SER A 1 210 ? 14.743 20.988 35.413 1.00 46.91 210 SER A N 1
ATOM 1630 C CA . SER A 1 210 ? 14.307 21.252 36.773 1.00 46.91 210 SER A CA 1
ATOM 1631 C C . SER A 1 210 ? 15.188 22.393 37.276 1.00 46.91 210 SER A C 1
ATOM 1633 O O . SER A 1 210 ? 16.345 22.179 37.643 1.00 46.91 210 SER A O 1
ATOM 1635 N N . SER A 1 211 ? 14.658 23.615 37.250 1.00 49.47 211 SER A N 1
ATOM 1636 C CA . SER A 1 211 ? 15.230 24.762 37.941 1.00 49.47 211 SER A CA 1
ATOM 1637 C C . SER A 1 211 ? 14.970 24.560 39.431 1.00 49.47 211 SER A C 1
ATOM 1639 O O . SER A 1 211 ? 14.163 25.239 40.055 1.00 49.47 211 SER A O 1
ATOM 1641 N N . ASN A 1 212 ? 15.659 23.578 40.007 1.00 43.66 212 ASN A N 1
ATOM 1642 C CA . ASN A 1 212 ? 15.878 23.509 41.438 1.00 43.66 212 ASN A CA 1
ATOM 1643 C C . ASN A 1 212 ? 16.998 24.500 41.753 1.00 43.66 212 ASN A C 1
ATOM 1645 O O . ASN A 1 212 ? 18.130 24.119 42.040 1.00 43.66 212 ASN A O 1
ATOM 1649 N N . ASN A 1 213 ? 16.671 25.791 41.701 1.00 47.69 213 ASN A N 1
ATOM 1650 C CA . ASN A 1 213 ? 17.446 26.811 42.394 1.00 47.69 213 ASN A CA 1
ATOM 1651 C C . ASN A 1 213 ? 17.136 26.704 43.893 1.00 47.69 213 ASN A C 1
ATOM 1653 O O . ASN A 1 213 ? 16.523 27.592 44.478 1.00 47.69 213 ASN A O 1
ATOM 1657 N N . ASN A 1 214 ? 17.549 25.598 44.514 1.00 45.41 214 ASN A N 1
ATOM 1658 C CA . ASN A 1 214 ? 17.755 25.594 45.953 1.00 45.41 214 ASN A CA 1
ATOM 1659 C C . ASN A 1 214 ? 19.074 26.334 46.210 1.00 45.41 214 ASN A C 1
ATOM 1661 O O . ASN A 1 214 ? 20.104 25.929 45.661 1.00 45.41 214 ASN A O 1
ATOM 1665 N N . PRO A 1 215 ? 19.084 27.410 47.015 1.00 48.97 215 PRO A N 1
ATOM 1666 C CA . PRO A 1 215 ? 20.324 28.044 47.419 1.00 48.97 215 PRO A CA 1
ATOM 1667 C C . PRO A 1 215 ? 21.149 27.017 48.194 1.00 48.97 215 PRO A C 1
ATOM 1669 O O . PRO A 1 215 ? 20.751 26.578 49.271 1.00 48.97 215 PRO A O 1
ATOM 1672 N N . ILE A 1 216 ? 22.294 26.626 47.638 1.00 52.84 216 ILE A N 1
ATOM 1673 C CA . ILE A 1 216 ? 23.315 25.873 48.365 1.00 52.84 216 ILE A CA 1
ATOM 1674 C C . ILE A 1 216 ? 23.692 26.722 49.590 1.00 52.84 216 ILE A C 1
ATOM 1676 O O . ILE A 1 216 ? 24.148 27.859 49.412 1.00 52.84 216 ILE A O 1
ATOM 1680 N N . PRO A 1 217 ? 23.505 26.230 50.829 1.00 49.12 217 PRO A N 1
ATOM 1681 C CA . PRO A 1 217 ? 23.954 26.943 52.013 1.00 49.12 217 PRO A CA 1
ATOM 1682 C C . PRO A 1 217 ? 25.475 27.077 51.940 1.00 49.12 217 PRO A C 1
ATOM 1684 O O . PRO A 1 217 ? 26.203 26.087 52.000 1.00 49.12 217 PRO A O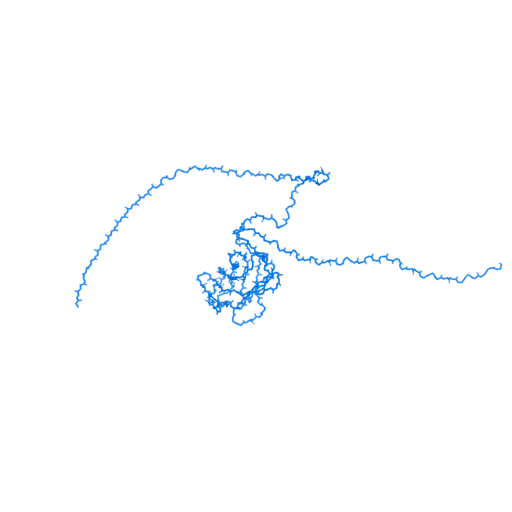 1
ATOM 1687 N N . LYS A 1 218 ? 25.968 28.307 51.771 1.00 54.78 218 LYS A N 1
ATOM 1688 C CA . LYS A 1 218 ? 27.403 28.588 51.866 1.00 54.78 218 LYS A CA 1
ATOM 1689 C C . LYS A 1 218 ? 27.880 28.202 53.273 1.00 54.78 218 LYS A C 1
ATOM 1691 O O . LYS A 1 218 ? 27.231 28.604 54.244 1.00 54.78 218 LYS A O 1
ATOM 1696 N N . PRO A 1 219 ? 29.000 27.475 53.419 1.00 50.97 219 PRO A N 1
ATOM 1697 C CA . PRO A 1 219 ? 29.563 27.202 54.732 1.00 50.97 219 PRO A CA 1
ATOM 1698 C C . PRO A 1 219 ? 29.967 28.525 55.394 1.00 50.97 219 PRO A C 1
ATOM 1700 O O . PRO A 1 219 ? 30.761 29.295 54.851 1.00 50.97 219 PRO A O 1
ATOM 1703 N N . LYS A 1 220 ? 29.391 28.802 56.570 1.00 44.41 220 LYS A N 1
ATOM 1704 C CA . LYS A 1 220 ? 29.846 29.875 57.458 1.00 44.41 220 LYS A CA 1
ATOM 1705 C C . LYS A 1 220 ? 31.200 29.459 58.025 1.00 44.41 220 LYS A C 1
ATOM 1707 O O . LYS A 1 220 ? 31.273 28.621 58.917 1.00 44.41 220 LYS A O 1
ATOM 1712 N N . VAL A 1 221 ? 32.263 30.030 57.475 1.00 47.41 221 VAL A N 1
ATOM 1713 C CA . VAL A 1 221 ? 33.605 29.956 58.049 1.00 47.41 221 VAL A CA 1
ATOM 1714 C C . VAL A 1 221 ? 33.642 30.928 59.226 1.00 47.41 221 VAL A C 1
ATOM 1716 O O . VAL A 1 221 ? 33.599 32.142 59.034 1.00 47.41 221 VAL A O 1
ATOM 1719 N N . CYS A 1 222 ? 33.664 30.398 60.447 1.00 48.06 222 CYS A N 1
ATOM 1720 C CA . CYS A 1 222 ? 33.925 31.186 61.646 1.00 48.06 222 CYS A CA 1
ATOM 1721 C C . CYS A 1 222 ? 35.432 31.454 61.721 1.00 48.06 222 CYS A C 1
ATOM 1723 O O . CYS A 1 222 ? 36.216 30.529 61.922 1.00 48.06 222 CYS A O 1
ATOM 1725 N N . LEU A 1 223 ? 35.837 32.710 61.537 1.00 46.81 223 LEU A N 1
ATOM 1726 C CA . LEU A 1 223 ? 37.193 33.150 61.851 1.00 46.81 223 LEU A CA 1
ATOM 1727 C C . LEU A 1 223 ? 37.333 33.272 63.378 1.00 46.81 223 LEU A C 1
ATOM 1729 O O . LEU A 1 223 ? 36.424 33.809 64.018 1.00 46.81 223 LEU A O 1
ATOM 1733 N N . PRO A 1 224 ? 38.439 32.801 63.979 1.00 52.34 224 PRO A N 1
ATOM 1734 C CA . PRO A 1 224 ? 38.703 33.023 65.391 1.00 52.34 224 PRO A CA 1
ATOM 1735 C C . PRO A 1 224 ? 38.930 34.519 65.628 1.00 52.34 224 PRO A C 1
ATOM 1737 O O . PRO A 1 224 ? 39.869 35.116 65.101 1.00 52.34 224 PRO A O 1
ATOM 1740 N N . VAL A 1 225 ? 38.043 35.125 66.416 1.00 52.56 225 VAL A N 1
ATOM 1741 C CA . VAL A 1 225 ? 38.227 36.474 66.950 1.00 52.56 225 VAL A CA 1
ATOM 1742 C C . VAL A 1 225 ? 39.372 36.404 67.953 1.00 52.56 225 VAL A C 1
ATOM 1744 O O . VAL A 1 225 ? 39.257 35.792 69.013 1.00 52.56 225 VAL A O 1
ATOM 1747 N N . VAL A 1 226 ? 40.495 37.007 67.575 1.00 48.75 226 VAL A N 1
ATOM 1748 C CA . VAL A 1 226 ? 41.583 37.358 68.484 1.00 48.75 226 VAL A CA 1
ATOM 1749 C C . VAL A 1 226 ? 41.019 38.342 69.506 1.00 48.75 226 VAL A C 1
ATOM 1751 O O . VAL A 1 226 ? 40.399 39.338 69.136 1.00 48.75 226 VAL A O 1
ATOM 1754 N N . GLY A 1 227 ? 41.184 38.008 70.784 1.00 38.47 227 GLY A N 1
ATOM 1755 C CA . GLY A 1 227 ? 40.696 38.802 71.900 1.00 38.47 227 GLY A CA 1
ATOM 1756 C C . GLY A 1 227 ? 41.328 40.189 71.976 1.00 38.47 227 GLY A C 1
ATOM 1757 O O . GLY A 1 227 ? 42.470 40.402 71.566 1.00 38.47 227 GLY A O 1
ATOM 1758 N N . CYS A 1 228 ? 40.584 41.110 72.577 1.00 36.12 228 CYS A N 1
ATOM 1759 C CA . CYS A 1 228 ? 41.136 42.318 73.166 1.00 36.12 228 CYS A CA 1
ATOM 1760 C C . CYS A 1 228 ? 40.855 42.287 74.672 1.00 36.12 228 CYS A C 1
ATOM 1762 O O . CYS A 1 228 ? 39.744 41.951 75.087 1.00 36.12 228 CYS A O 1
ATOM 1764 N N . LEU A 1 229 ? 41.917 42.570 75.431 1.00 40.03 229 LEU A N 1
ATOM 1765 C CA . LEU A 1 229 ? 41.922 42.962 76.841 1.00 40.03 229 LEU A CA 1
ATOM 1766 C C . LEU A 1 229 ? 41.123 44.252 77.057 1.00 40.03 229 LEU A C 1
ATOM 1768 O O . LEU A 1 229 ? 41.133 45.095 76.130 1.00 40.03 229 LEU A O 1
#

pLDDT: mean 76.5, std 21.7, range [36.12, 98.31]